Protein AF-A0A9W7A255-F1 (afdb_monomer)

Mean predicted aligned error: 13.32 Å

Sequence (357 aa):
SEEKFFLLVLKLQTFAALNISKMSSTYPISVLDYGAGNVLSLLNSLSLLGYTNVTTITTPAQVSSATCIIFPGVGSFGLAMENLSAMGVRDALVDHIKSDKPYFGICLGMQVLFEESDESPGVPGLGLIKGNVGKFQPVDGSSGDQYDVREKGSEGGEKGGVRNLGNPRDMAKKYYEEGADEIAFLNITSFRSQVIDDLPLVDLMKETSKHVFVPMTVGGGIRDFKDSSGKTWKGWQVADRYFRAGADKGGREERDICAVTVGRGVEILGAGEIMVNCIDCDGQCGGYDLDLMEAVCKEVNIPVIASSGAGREEHVSEVFEKTNVSAALAAGMFHRGEVEIGSVKRDMREKGLVTRL

Secondary structure (DSSP, 8-state):
--HHHHHHHHHHHHHHHS-GGG--TTS-EEEE--S-S-HHHHHHHHHHTT---EEEE-SHHHHHH-SSEEEEE-S-HHHHHHHHHHTT-HHHHHHHHHTT--EEEEEHHHHTTEEEETTSTT-----SEEEEEPPPPPP----------------------------HHHHHHHHHHTT-S-EEEE-----SS--GGG-HHHHHHHHHTTT--S-EEEES--S-EE-TTS-EE-HHHHHHHHHHHS---------S--HHHHHHHHHHTT-S-EEEE-TTTTTT-S---HHHHHHHHTT-SS-EEEES---SHHHHHHHHHHS--SEE---HHHHTTSS-HHHHHHHHHHTT-----

Structure (mmCIF, N/CA/C/O backbone):
data_AF-A0A9W7A255-F1
#
_entry.id   AF-A0A9W7A255-F1
#
loop_
_atom_site.group_PDB
_atom_site.id
_atom_site.type_symbol
_atom_site.label_atom_id
_atom_site.label_alt_id
_atom_site.label_comp_id
_atom_site.label_asym_id
_atom_site.label_entity_id
_atom_site.label_seq_id
_atom_site.pdbx_PDB_ins_code
_atom_site.Cartn_x
_atom_site.Cartn_y
_atom_site.Cartn_z
_atom_site.occupancy
_atom_site.B_iso_or_equiv
_atom_site.auth_seq_id
_atom_site.auth_comp_id
_atom_site.auth_asym_id
_atom_site.auth_atom_id
_atom_site.pdbx_PDB_model_num
ATOM 1 N N . SER A 1 1 ? -26.797 -17.469 0.563 1.00 55.53 1 SER A N 1
ATOM 2 C CA . SER A 1 1 ? -25.881 -16.936 -0.465 1.00 55.53 1 SER A CA 1
ATOM 3 C C . SER A 1 1 ? -26.588 -15.764 -1.124 1.00 55.53 1 SER A C 1
ATOM 5 O O . SER A 1 1 ? -27.808 -15.749 -1.110 1.00 55.53 1 SER A O 1
ATOM 7 N N . GLU A 1 2 ? -25.843 -14.743 -1.546 1.00 27.58 2 GLU A N 1
ATOM 8 C CA . GLU A 1 2 ? -26.309 -13.426 -2.043 1.00 27.58 2 GLU A CA 1
ATOM 9 C C . GLU A 1 2 ? -26.989 -12.477 -1.029 1.00 27.58 2 GLU A C 1
ATOM 11 O O . GLU A 1 2 ? -26.565 -11.329 -0.925 1.00 27.58 2 GLU A O 1
ATOM 16 N N . GLU A 1 3 ? -27.900 -12.924 -0.157 1.00 25.86 3 GLU A N 1
ATOM 17 C CA . GLU A 1 3 ? -28.564 -12.008 0.807 1.00 25.86 3 GLU A CA 1
ATOM 18 C C . GLU A 1 3 ? -27.646 -11.467 1.926 1.00 25.86 3 GLU A C 1
ATOM 20 O O . GLU A 1 3 ? -27.895 -10.406 2.495 1.00 25.86 3 GLU A O 1
ATOM 25 N N . LYS A 1 4 ? -26.541 -12.159 2.241 1.00 32.59 4 LYS A N 1
ATOM 26 C CA . LYS A 1 4 ? -25.608 -11.751 3.313 1.00 32.59 4 LYS A CA 1
ATOM 27 C C . LYS A 1 4 ? -24.598 -10.682 2.882 1.00 32.59 4 LYS A C 1
ATOM 29 O O . LYS A 1 4 ? -24.145 -9.920 3.730 1.00 32.59 4 LYS A O 1
ATOM 34 N N . PHE A 1 5 ? -24.291 -10.578 1.587 1.00 30.81 5 PHE A N 1
ATOM 35 C CA . PHE A 1 5 ? -23.456 -9.489 1.058 1.00 30.81 5 PHE A CA 1
ATOM 36 C C . PHE A 1 5 ? -24.248 -8.170 1.018 1.00 30.81 5 PHE A C 1
ATOM 38 O O . PHE A 1 5 ? -23.706 -7.093 1.259 1.00 30.81 5 PHE A O 1
ATOM 45 N N . PHE A 1 6 ? -25.571 -8.278 0.847 1.00 26.66 6 PHE A N 1
ATOM 46 C CA . PHE A 1 6 ? -26.503 -7.156 0.912 1.00 26.66 6 PHE A CA 1
ATOM 47 C C . PHE A 1 6 ? -26.554 -6.509 2.309 1.00 26.66 6 PHE A C 1
ATOM 49 O O . PHE A 1 6 ? -26.747 -5.301 2.412 1.00 26.66 6 PHE A O 1
ATOM 56 N N . LEU A 1 7 ? -26.291 -7.258 3.391 1.00 28.64 7 LEU A N 1
ATOM 57 C CA . LEU A 1 7 ? -26.303 -6.711 4.756 1.00 28.64 7 LEU A CA 1
ATOM 58 C C . LEU A 1 7 ? -25.083 -5.828 5.090 1.00 28.64 7 LEU A C 1
ATOM 60 O O . LEU A 1 7 ? -25.212 -4.882 5.868 1.00 28.64 7 LEU A O 1
ATOM 64 N N . LEU A 1 8 ? -23.919 -6.094 4.481 1.00 33.78 8 LEU A N 1
ATOM 65 C CA . LEU A 1 8 ? -22.709 -5.275 4.657 1.00 33.78 8 LEU A CA 1
ATOM 66 C C . LEU A 1 8 ? -22.836 -3.930 3.913 1.00 33.78 8 LEU A C 1
ATOM 68 O O . LEU A 1 8 ? -22.370 -2.900 4.395 1.00 33.78 8 LEU A O 1
ATOM 72 N N . VAL A 1 9 ? -23.570 -3.921 2.794 1.00 32.16 9 VAL A N 1
ATOM 73 C CA . VAL A 1 9 ? -23.950 -2.707 2.051 1.00 32.16 9 VAL A CA 1
ATOM 74 C C . VAL A 1 9 ? -25.168 -2.001 2.683 1.00 32.16 9 VAL A C 1
ATOM 76 O O . VAL A 1 9 ? -25.317 -0.787 2.563 1.00 32.16 9 VAL A O 1
ATOM 79 N N . LEU A 1 10 ? -26.014 -2.699 3.449 1.00 28.33 10 LEU A N 1
ATOM 80 C CA . LEU A 1 10 ? -27.180 -2.095 4.113 1.00 28.33 10 LEU A CA 1
ATOM 81 C C . LEU A 1 10 ? -26.851 -1.296 5.385 1.00 28.33 10 LEU A C 1
ATOM 83 O O . LEU A 1 10 ? -27.578 -0.355 5.686 1.00 28.33 10 LEU A O 1
ATOM 87 N N . LYS A 1 11 ? -25.738 -1.545 6.092 1.00 32.97 11 LYS A N 1
ATOM 88 C CA . LYS A 1 11 ? -25.259 -0.577 7.112 1.00 32.97 11 LYS A CA 1
ATOM 89 C C . LYS A 1 11 ? -24.548 0.637 6.504 1.00 32.97 11 LYS A C 1
ATOM 91 O O . LYS A 1 11 ? -24.502 1.696 7.128 1.00 32.97 11 LYS A O 1
ATOM 96 N N . LEU A 1 12 ? -24.110 0.535 5.248 1.00 36.09 12 LEU A N 1
ATOM 97 C CA . LEU A 1 12 ? -23.784 1.706 4.435 1.00 36.09 12 LEU A CA 1
ATOM 98 C C . LEU A 1 12 ? -25.040 2.492 4.029 1.00 36.09 12 LEU A C 1
ATOM 100 O O . LEU A 1 12 ? -24.915 3.681 3.770 1.00 36.09 12 LEU A O 1
ATOM 104 N N . GLN A 1 13 ? -26.252 1.915 4.055 1.00 30.25 13 GLN A N 1
ATOM 105 C CA . GLN A 1 13 ? -27.482 2.702 3.885 1.00 30.25 13 GLN A CA 1
ATOM 106 C C . GLN A 1 13 ? -27.817 3.564 5.105 1.00 30.25 13 GLN A C 1
ATOM 108 O O . GLN A 1 13 ? -28.390 4.631 4.922 1.00 30.25 13 GLN A O 1
ATOM 113 N N . THR A 1 14 ? -27.391 3.212 6.322 1.00 33.56 14 THR A N 1
ATOM 114 C CA . THR A 1 14 ? -27.430 4.156 7.456 1.00 33.56 14 THR A CA 1
ATOM 115 C C . THR A 1 14 ? -26.395 5.278 7.282 1.00 33.56 14 THR A C 1
ATOM 117 O O . THR A 1 14 ? -26.641 6.413 7.682 1.00 33.56 14 THR A O 1
ATOM 120 N N . PHE A 1 15 ? -25.287 5.002 6.584 1.00 37.75 15 PHE A N 1
ATOM 121 C CA . PHE A 1 15 ? -24.318 6.008 6.123 1.00 37.75 15 PHE A CA 1
ATOM 122 C C . PHE A 1 15 ? -24.784 6.814 4.896 1.00 37.75 15 PHE A C 1
ATOM 124 O O . PHE A 1 15 ? -24.354 7.946 4.727 1.00 37.75 15 PHE A O 1
ATOM 131 N N . ALA A 1 16 ? -25.683 6.277 4.069 1.00 34.47 16 ALA A N 1
ATOM 132 C CA . ALA A 1 16 ? -26.346 6.996 2.979 1.00 34.47 16 ALA A CA 1
ATOM 133 C C . ALA A 1 16 ? -27.579 7.781 3.472 1.00 34.47 16 ALA A C 1
ATOM 135 O O . ALA A 1 16 ? -27.975 8.771 2.860 1.00 34.47 16 ALA A O 1
ATOM 136 N N . ALA A 1 17 ? -28.172 7.365 4.597 1.00 34.81 17 ALA A N 1
ATOM 137 C CA . ALA A 1 17 ? -29.202 8.103 5.328 1.00 34.81 17 ALA A CA 1
ATOM 138 C C . ALA A 1 17 ? -28.606 9.236 6.181 1.00 34.81 17 ALA A C 1
ATOM 140 O O . ALA A 1 17 ? -29.268 10.252 6.416 1.00 34.81 17 ALA A O 1
ATOM 141 N N . LEU A 1 18 ? -27.333 9.123 6.576 1.00 41.97 18 LEU A N 1
ATOM 142 C CA . LEU A 1 18 ? -26.496 10.290 6.824 1.00 41.97 18 LEU A CA 1
ATOM 143 C C . LEU A 1 18 ? -26.350 11.005 5.480 1.00 41.97 18 LEU A C 1
ATOM 145 O O . LEU A 1 18 ? -25.577 10.600 4.623 1.00 41.97 18 LEU A O 1
ATOM 149 N N . ASN A 1 19 ? -27.127 12.068 5.265 1.00 39.16 19 ASN A N 1
ATOM 150 C CA . ASN A 1 19 ? -26.831 13.036 4.213 1.00 39.16 19 ASN A CA 1
ATOM 151 C C . ASN A 1 19 ? -25.348 13.426 4.370 1.00 39.16 19 ASN A C 1
ATOM 153 O O . ASN A 1 19 ? -25.023 14.239 5.233 1.00 39.16 19 ASN A O 1
ATOM 157 N N . ILE A 1 20 ? -24.448 12.852 3.569 1.00 45.06 20 ILE A N 1
ATOM 158 C CA . ILE A 1 20 ? -23.025 13.227 3.550 1.00 45.06 20 ILE A CA 1
ATOM 159 C C . ILE A 1 20 ? -22.910 14.719 3.182 1.00 45.06 20 ILE A C 1
ATOM 161 O O . ILE A 1 20 ? -22.051 15.430 3.688 1.00 45.06 20 ILE A O 1
ATOM 165 N N . SER A 1 21 ? -23.893 15.237 2.437 1.00 42.16 21 SER A N 1
ATOM 166 C CA . SER A 1 21 ? -24.134 16.663 2.175 1.00 42.16 21 SER A CA 1
ATOM 167 C C . SER A 1 21 ? -24.542 17.508 3.401 1.00 42.16 21 SER A C 1
ATOM 169 O O . SER A 1 21 ? -24.624 18.729 3.289 1.00 42.16 21 SER A O 1
ATOM 171 N N . LYS A 1 22 ? -24.820 16.895 4.563 1.00 42.53 22 LYS A N 1
ATOM 172 C CA . LYS A 1 22 ? -25.198 17.549 5.834 1.00 42.53 22 LYS A CA 1
ATOM 173 C C . LYS A 1 22 ? -24.240 17.268 6.996 1.00 42.53 22 LYS A C 1
ATOM 175 O O . LYS A 1 22 ? -24.448 17.840 8.068 1.00 42.53 22 LYS A O 1
ATOM 180 N N . MET A 1 23 ? -23.218 16.422 6.845 1.00 52.00 23 MET A N 1
ATOM 181 C CA . MET A 1 23 ? -22.187 16.331 7.882 1.00 52.00 23 MET A CA 1
ATOM 182 C C . MET A 1 23 ? -21.361 17.613 7.842 1.00 52.00 23 MET A C 1
ATOM 184 O O . MET A 1 23 ? -20.511 17.800 6.979 1.00 52.00 23 MET A O 1
ATOM 188 N N . SER A 1 24 ? -21.660 18.519 8.772 1.00 62.84 24 SER A N 1
ATOM 189 C CA . SER A 1 24 ? -20.846 19.707 9.015 1.00 62.84 24 SER A CA 1
ATOM 190 C C . SER A 1 24 ? -19.389 19.288 9.216 1.00 62.84 24 SER A C 1
ATOM 192 O O . SER A 1 24 ? -19.123 18.295 9.897 1.00 62.84 24 SER A O 1
ATOM 194 N N . SER A 1 25 ? -18.445 20.088 8.721 1.00 64.56 25 SER A N 1
ATOM 195 C CA . SER A 1 25 ? -17.007 19.977 9.019 1.00 64.56 25 SER A CA 1
ATOM 196 C C . SER A 1 25 ? -16.686 19.961 10.523 1.00 64.56 25 SER A C 1
ATOM 198 O O . SER A 1 25 ? -15.570 19.645 10.933 1.00 64.56 25 SER A O 1
ATOM 200 N N . THR A 1 26 ? -17.665 20.297 11.365 1.00 71.50 26 THR A N 1
ATOM 201 C CA . THR A 1 26 ? -17.592 20.276 12.828 1.00 71.50 26 THR A CA 1
ATOM 202 C C . THR A 1 26 ? -18.057 18.961 13.467 1.00 71.50 26 THR A C 1
ATOM 204 O O . THR A 1 26 ? -18.003 18.848 14.695 1.00 71.50 26 THR A O 1
ATOM 207 N N . TYR A 1 27 ? -18.564 17.994 12.690 1.00 81.44 27 TYR A N 1
ATOM 208 C CA . TYR A 1 27 ? -19.027 16.715 13.232 1.00 81.44 27 TYR A CA 1
ATOM 209 C C . TYR A 1 27 ? -17.852 15.985 13.908 1.00 81.44 27 TYR A C 1
ATOM 211 O O . TYR A 1 27 ? -16.816 15.821 13.261 1.00 81.44 27 TYR A O 1
ATOM 219 N N . PRO A 1 28 ? -17.970 15.560 15.183 1.00 89.00 28 PRO A N 1
ATOM 220 C CA . PRO A 1 28 ? -16.858 14.931 15.884 1.00 89.00 28 PRO A CA 1
ATOM 221 C C . PRO A 1 28 ? -16.526 13.563 15.281 1.00 89.00 28 PRO A C 1
ATOM 223 O O . PRO A 1 28 ? -17.375 12.666 15.241 1.00 89.00 28 PRO A O 1
ATOM 226 N N . ILE A 1 29 ? -15.281 13.407 14.834 1.00 91.25 29 ILE A N 1
ATOM 227 C CA . ILE A 1 29 ? -14.720 12.151 14.334 1.00 91.25 29 ILE A CA 1
ATOM 228 C C . ILE A 1 29 ? -13.586 11.733 15.264 1.00 91.25 29 ILE A C 1
ATOM 230 O O . ILE A 1 29 ? -12.692 12.520 15.579 1.00 91.25 29 ILE A O 1
ATOM 234 N N . SER A 1 30 ? -13.601 10.477 15.690 1.00 94.50 30 SER A N 1
ATOM 235 C CA . SER A 1 30 ? -12.537 9.901 16.499 1.00 94.50 30 SER A CA 1
ATOM 236 C C . SER A 1 30 ? -11.835 8.790 15.721 1.00 94.50 30 SER A C 1
ATOM 238 O O . SER A 1 30 ? -12.471 7.837 15.281 1.00 94.50 30 SER A O 1
ATOM 240 N N . VAL A 1 31 ? -10.526 8.910 15.517 1.00 92.75 31 VAL A N 1
ATOM 241 C CA . VAL A 1 31 ? -9.700 7.921 14.813 1.00 92.75 31 VAL A CA 1
ATOM 242 C C . VAL A 1 31 ? -8.999 7.040 15.839 1.00 92.75 31 VAL A C 1
ATOM 244 O O . VAL A 1 31 ? -8.325 7.549 16.733 1.00 92.75 31 VAL A O 1
ATOM 247 N N . LEU A 1 32 ? -9.157 5.722 15.735 1.00 92.00 32 LEU A N 1
ATOM 248 C CA . LEU A 1 32 ? -8.496 4.776 16.628 1.00 92.00 32 LEU A CA 1
ATOM 249 C C . LEU A 1 32 ? -7.025 4.597 16.245 1.00 92.00 32 LEU A C 1
ATOM 251 O O . LEU A 1 32 ? -6.724 4.073 15.176 1.00 92.00 32 LEU A O 1
ATOM 255 N N . ASP A 1 33 ? -6.122 4.984 17.145 1.00 90.56 33 ASP A N 1
ATOM 256 C CA . ASP A 1 33 ? -4.702 4.651 17.059 1.00 90.56 33 ASP A CA 1
ATOM 257 C C . ASP A 1 33 ? -4.428 3.480 18.002 1.00 90.56 33 ASP A C 1
ATOM 259 O O . ASP A 1 33 ? -4.216 3.649 19.203 1.00 90.56 33 ASP A O 1
ATOM 263 N N . TYR A 1 34 ? -4.481 2.272 17.443 1.00 84.19 34 TYR A N 1
ATOM 264 C CA . TYR A 1 34 ? -4.233 1.033 18.177 1.00 84.19 34 TYR A CA 1
ATOM 265 C C . TYR A 1 34 ? -2.742 0.663 18.229 1.00 84.19 34 TYR A C 1
ATOM 267 O O . TYR A 1 34 ? -2.381 -0.482 18.498 1.00 84.19 34 TYR A O 1
ATOM 275 N N . GLY A 1 35 ? -1.854 1.615 17.930 1.00 76.31 35 GLY A N 1
ATOM 276 C CA . GLY A 1 35 ? -0.416 1.390 17.922 1.00 76.31 35 GLY A CA 1
ATOM 277 C C . GLY A 1 35 ? 0.104 0.686 16.669 1.00 76.31 35 GLY A C 1
ATOM 278 O O . GLY A 1 35 ? 1.271 0.310 16.656 1.00 76.31 35 GLY A O 1
ATOM 279 N N . ALA A 1 36 ? -0.712 0.528 15.630 1.00 68.62 36 ALA A N 1
ATOM 280 C CA . ALA A 1 36 ? -0.308 0.162 14.273 1.00 68.62 36 ALA A CA 1
ATOM 281 C C . ALA A 1 36 ? -1.236 0.877 13.270 1.00 68.62 36 ALA A C 1
ATOM 283 O O . ALA A 1 36 ? -2.227 1.484 13.673 1.00 68.62 36 ALA A O 1
ATOM 284 N N . GLY A 1 37 ? -0.918 0.854 11.973 1.00 62.72 37 GLY A N 1
ATOM 285 C CA . GLY A 1 37 ? -1.714 1.565 10.962 1.00 62.72 37 GLY A CA 1
ATOM 286 C C . GLY A 1 37 ? -1.095 2.867 10.464 1.00 62.72 37 GLY A C 1
ATOM 287 O O . GLY A 1 37 ? -0.391 3.574 11.183 1.00 62.72 37 GLY A O 1
ATOM 288 N N . ASN A 1 38 ? -1.426 3.222 9.222 1.00 70.19 38 ASN A N 1
ATOM 289 C CA . ASN A 1 38 ? -1.131 4.533 8.644 1.00 70.19 38 ASN A CA 1
ATOM 290 C C . ASN A 1 38 ? -2.186 5.566 9.096 1.00 70.19 38 ASN A C 1
ATOM 292 O O . ASN A 1 38 ? -2.984 6.077 8.308 1.00 70.19 38 ASN A O 1
ATOM 296 N N . VAL A 1 39 ? -2.220 5.838 10.405 1.00 81.81 39 VAL A N 1
ATOM 297 C CA . VAL A 1 39 ? -3.161 6.786 11.029 1.00 81.81 39 VAL A CA 1
ATOM 298 C C . VAL A 1 39 ? -2.941 8.205 10.496 1.00 81.81 39 VAL A C 1
ATOM 300 O O . VAL A 1 39 ? -3.899 8.948 10.292 1.00 81.81 39 VAL A O 1
ATOM 303 N N . LEU A 1 40 ? -1.688 8.575 10.212 1.00 80.19 40 LEU A N 1
ATOM 304 C CA . LEU A 1 40 ? -1.328 9.916 9.753 1.00 80.19 40 LEU A CA 1
ATOM 305 C C . LEU A 1 40 ? -1.978 10.273 8.411 1.00 80.19 40 LEU A C 1
ATOM 307 O O . LEU A 1 40 ? -2.556 11.350 8.288 1.00 80.19 40 LEU A O 1
ATOM 311 N N . SER A 1 41 ? -1.947 9.367 7.430 1.00 74.25 41 SER A N 1
ATOM 312 C CA . SER A 1 41 ? -2.558 9.636 6.118 1.00 74.25 41 SER A CA 1
ATOM 313 C C . SER A 1 41 ? -4.076 9.789 6.221 1.00 74.25 41 SER A C 1
ATOM 315 O O . SER A 1 41 ? -4.665 10.639 5.550 1.00 74.25 41 SER A O 1
ATOM 317 N N . LEU A 1 42 ? -4.719 9.032 7.117 1.00 79.50 42 LEU A N 1
ATOM 318 C CA . LEU A 1 42 ? -6.145 9.188 7.402 1.00 79.50 42 LEU A CA 1
ATOM 319 C C . LEU A 1 42 ? -6.447 10.550 8.048 1.00 79.50 42 LEU A C 1
ATOM 321 O O . LEU A 1 42 ? -7.371 11.237 7.614 1.00 79.50 42 LEU A O 1
ATOM 325 N N . LEU A 1 43 ? -5.660 10.971 9.043 1.00 85.62 43 LEU A N 1
ATOM 326 C CA . LEU A 1 43 ? -5.816 12.284 9.679 1.00 85.62 43 LEU A CA 1
ATOM 327 C C . LEU A 1 43 ? -5.627 13.431 8.673 1.00 85.62 43 LEU A C 1
ATOM 329 O O . LEU A 1 43 ? -6.430 14.365 8.654 1.00 85.62 43 LEU A O 1
ATOM 333 N N . ASN A 1 44 ? -4.625 13.335 7.796 1.00 80.38 44 ASN A N 1
ATOM 334 C CA . ASN A 1 44 ? -4.394 14.316 6.733 1.00 80.38 44 ASN A CA 1
ATOM 335 C C . ASN A 1 44 ? -5.567 14.367 5.745 1.00 80.38 44 ASN A C 1
ATOM 337 O O . ASN A 1 44 ? -6.007 15.454 5.375 1.00 80.38 44 ASN A O 1
ATOM 341 N N . SER A 1 45 ? -6.115 13.207 5.369 1.00 79.31 45 SER A N 1
ATOM 342 C CA . SER A 1 45 ? -7.278 13.118 4.476 1.00 79.31 45 SER A CA 1
ATOM 343 C C . SER A 1 45 ? -8.506 13.801 5.085 1.00 79.31 45 SER A C 1
ATOM 345 O O . SER A 1 45 ? -9.176 14.587 4.419 1.00 79.31 45 SER A O 1
ATOM 347 N N . LEU A 1 46 ? -8.779 13.566 6.374 1.00 84.25 46 LEU A N 1
ATOM 348 C CA . LEU A 1 46 ? -9.877 14.225 7.091 1.00 84.25 46 LEU A CA 1
ATOM 349 C C . LEU A 1 46 ? -9.672 15.743 7.181 1.00 84.25 46 LEU A C 1
ATOM 351 O O . LEU A 1 46 ? -10.619 16.504 6.978 1.00 84.25 46 LEU A O 1
ATOM 355 N N . SER A 1 47 ? -8.439 16.187 7.433 1.00 83.44 47 SER A N 1
ATOM 356 C CA . SER A 1 47 ? -8.102 17.611 7.455 1.00 83.44 47 SER A CA 1
ATOM 357 C C . SER A 1 47 ? -8.299 18.267 6.085 1.00 83.44 47 SER A C 1
ATOM 359 O O . SER A 1 47 ? -8.858 19.362 6.021 1.00 83.44 47 SER A O 1
ATOM 361 N N . LEU A 1 48 ? -7.911 17.596 4.994 1.00 78.50 48 LEU A N 1
ATOM 362 C CA . LEU A 1 48 ? -8.095 18.091 3.626 1.00 78.50 48 LEU A CA 1
ATOM 363 C C . LEU A 1 48 ? -9.577 18.200 3.241 1.00 78.50 48 LEU A C 1
ATOM 365 O O . LEU A 1 48 ? -9.973 19.153 2.574 1.00 78.50 48 LEU A O 1
ATOM 369 N N . LEU A 1 49 ? -10.407 17.268 3.713 1.00 80.31 49 LEU A N 1
ATOM 370 C CA . LEU A 1 49 ? -11.868 17.323 3.577 1.00 80.31 49 LEU A CA 1
ATOM 371 C C . LEU A 1 49 ? -12.516 18.422 4.445 1.00 80.31 49 LEU A C 1
ATOM 373 O O . LEU A 1 49 ? -13.730 18.616 4.395 1.00 80.31 49 LEU A O 1
ATOM 377 N N . GLY A 1 50 ? -11.721 19.155 5.230 1.00 81.88 50 GLY A N 1
ATOM 378 C CA . GLY A 1 50 ? -12.158 20.291 6.033 1.00 81.88 50 GLY A CA 1
ATOM 379 C C . GLY A 1 50 ? -12.685 19.925 7.418 1.00 81.88 50 GLY A C 1
ATOM 380 O O . GLY A 1 50 ? -13.203 20.810 8.097 1.00 81.88 50 GLY A O 1
ATOM 381 N N . TYR A 1 51 ? -12.564 18.671 7.871 1.00 84.62 51 TYR A N 1
ATOM 382 C CA . TYR A 1 51 ? -12.979 18.292 9.223 1.00 84.62 51 TYR A CA 1
ATOM 383 C C . TYR A 1 51 ? -12.060 18.929 10.269 1.00 84.62 51 TYR A C 1
ATOM 385 O O . TYR A 1 51 ? -10.845 18.743 10.248 1.00 84.62 51 TYR A O 1
ATOM 393 N N . THR A 1 52 ? -12.648 19.670 11.209 1.00 85.25 52 THR A N 1
ATOM 394 C CA . THR A 1 52 ? -11.906 20.397 12.257 1.00 85.25 52 THR A CA 1
ATOM 395 C C . THR A 1 52 ? -12.010 19.750 13.635 1.00 85.25 52 THR A C 1
ATOM 397 O O . THR A 1 52 ? -11.200 20.038 14.510 1.00 85.25 52 THR A O 1
ATOM 400 N N . ASN A 1 53 ? -12.978 18.851 13.832 1.00 89.38 53 ASN A N 1
ATOM 401 C CA . ASN A 1 53 ? -13.224 18.167 15.100 1.00 89.38 53 ASN A CA 1
ATOM 402 C C . ASN A 1 53 ? -12.792 16.695 15.025 1.00 89.38 53 ASN A C 1
ATOM 404 O O . ASN A 1 53 ? -13.612 15.783 15.137 1.00 89.38 53 ASN A O 1
ATOM 408 N N . VAL A 1 54 ? -11.500 16.476 14.766 1.00 91.19 54 VAL A N 1
ATOM 409 C CA . VAL A 1 54 ? -10.897 15.139 14.681 1.00 91.19 54 VAL A CA 1
ATOM 410 C C . VAL A 1 54 ? -10.052 14.882 15.925 1.00 91.19 54 VAL A C 1
ATOM 412 O O . VAL A 1 54 ? -9.196 15.688 16.283 1.00 91.19 54 VAL A O 1
ATOM 415 N N . THR A 1 55 ? -10.289 13.753 16.587 1.00 93.62 55 THR A N 1
ATOM 416 C CA . THR A 1 55 ? -9.565 13.331 17.796 1.00 93.62 55 THR A CA 1
ATOM 417 C C . THR A 1 55 ? -8.975 11.941 17.616 1.00 93.62 55 THR A C 1
ATOM 419 O O . THR A 1 55 ? -9.515 11.135 16.865 1.00 93.62 55 THR A O 1
ATOM 422 N N . THR A 1 56 ? -7.887 11.637 18.322 1.00 93.56 56 THR A N 1
ATOM 423 C CA . THR A 1 56 ? -7.295 10.292 18.327 1.00 93.56 56 THR A CA 1
ATOM 424 C C . THR A 1 56 ? -7.695 9.547 19.596 1.00 93.56 56 THR A C 1
ATOM 426 O O . THR A 1 56 ? -7.577 10.083 20.700 1.00 93.56 56 THR A O 1
ATOM 429 N N . ILE A 1 57 ? -8.156 8.308 19.444 1.00 93.25 57 ILE A N 1
ATOM 430 C CA . ILE A 1 57 ? -8.450 7.399 20.550 1.00 93.25 57 ILE A CA 1
ATOM 431 C C . ILE A 1 57 ? -7.198 6.585 20.847 1.00 93.25 57 ILE A C 1
ATOM 433 O O . ILE A 1 57 ? -6.720 5.849 19.987 1.00 93.25 57 ILE A O 1
ATOM 437 N N . THR A 1 58 ? -6.734 6.668 22.089 1.00 89.56 58 THR A N 1
ATOM 438 C CA . THR A 1 58 ? -5.661 5.829 22.641 1.00 89.56 58 THR A CA 1
ATOM 439 C C . THR A 1 58 ? -6.074 5.147 23.947 1.00 89.56 58 THR A C 1
ATOM 441 O O . THR A 1 58 ? -5.319 4.349 24.496 1.00 89.56 58 THR A O 1
ATOM 444 N N . THR A 1 59 ? -7.277 5.440 24.458 1.00 91.12 59 THR A N 1
ATOM 445 C CA . THR A 1 59 ? -7.776 4.940 25.746 1.00 91.12 59 THR A CA 1
ATOM 446 C C . THR A 1 59 ? -9.246 4.505 25.676 1.00 91.12 59 THR A C 1
ATOM 448 O O . THR A 1 59 ? -10.007 5.033 24.859 1.00 91.12 59 THR A O 1
ATOM 451 N N . PRO A 1 60 ? -9.705 3.609 26.572 1.00 91.00 60 PRO A N 1
ATOM 452 C CA . PRO A 1 60 ? -11.098 3.144 26.588 1.00 91.00 60 PRO A CA 1
ATOM 453 C C . PRO A 1 60 ? -12.114 4.261 26.848 1.00 91.00 60 PRO A C 1
ATOM 455 O O . PRO A 1 60 ? -13.183 4.284 26.246 1.00 91.00 60 PRO A O 1
ATOM 458 N N . ALA A 1 61 ? -11.771 5.239 27.693 1.00 92.38 61 ALA A N 1
ATOM 459 C CA . ALA A 1 61 ? -12.659 6.360 28.006 1.00 92.38 61 ALA A CA 1
ATOM 460 C C . ALA A 1 61 ? -12.992 7.215 26.769 1.00 92.38 61 ALA A C 1
ATOM 462 O O . ALA A 1 61 ? -14.105 7.728 26.651 1.00 92.38 61 ALA A O 1
ATOM 463 N N . GLN A 1 62 ? -12.041 7.346 25.838 1.00 94.56 62 GLN A N 1
ATOM 464 C CA . GLN A 1 62 ? -12.241 8.061 24.576 1.00 94.56 62 GLN A CA 1
ATOM 465 C C . GLN A 1 62 ? -13.120 7.276 23.596 1.00 94.56 62 GLN A C 1
ATOM 467 O O . GLN A 1 62 ? -13.852 7.888 22.827 1.00 94.56 62 GLN A O 1
ATOM 472 N N . VAL A 1 63 ? -13.098 5.938 23.642 1.00 92.88 63 VAL A N 1
ATOM 473 C CA . VAL A 1 63 ? -14.038 5.107 22.871 1.00 92.88 63 VAL A CA 1
ATOM 474 C C . VAL A 1 63 ? -15.464 5.357 23.351 1.00 92.88 63 VAL A C 1
ATOM 476 O O . VAL A 1 63 ? -16.349 5.644 22.550 1.00 92.88 63 VAL A O 1
ATOM 479 N N . SER A 1 64 ? -15.689 5.320 24.666 1.00 92.12 64 SER A N 1
ATOM 480 C CA . SER A 1 64 ? -17.029 5.489 25.237 1.00 92.12 64 SER A CA 1
ATOM 481 C C . SER A 1 64 ? -17.640 6.863 24.938 1.00 92.12 64 SER A C 1
ATOM 483 O O . SER A 1 64 ? -18.853 6.970 24.721 1.00 92.12 64 SER A O 1
ATOM 485 N N . SER A 1 65 ? -16.816 7.915 24.909 1.00 92.19 65 SER A N 1
ATOM 486 C CA . SER A 1 65 ? -17.254 9.284 24.614 1.00 92.19 65 SER A CA 1
ATOM 487 C C . SER A 1 65 ? -17.357 9.595 23.119 1.00 92.19 65 SER A C 1
ATOM 489 O O . SER A 1 65 ? -18.019 10.569 22.757 1.00 92.19 65 SER A O 1
ATOM 491 N N . ALA A 1 66 ? -16.771 8.769 22.248 1.00 92.50 66 ALA A N 1
ATOM 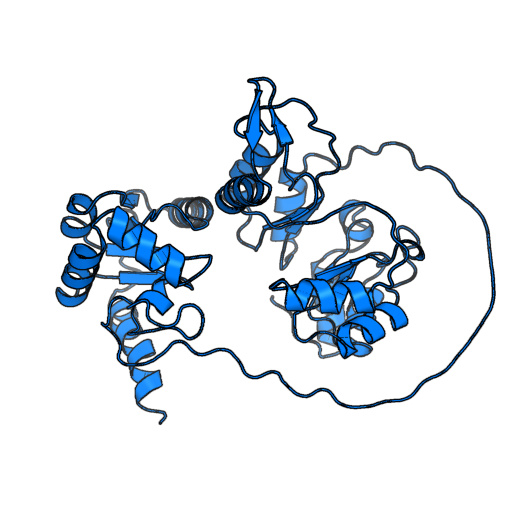492 C CA . ALA A 1 66 ? -16.826 8.981 20.811 1.00 92.50 66 ALA A CA 1
ATOM 493 C C . ALA A 1 66 ? -18.268 8.917 20.286 1.00 92.50 66 ALA A C 1
ATOM 495 O O . ALA A 1 66 ? -19.090 8.083 20.687 1.00 92.50 66 ALA A O 1
ATOM 496 N N . THR A 1 67 ? -18.569 9.814 19.349 1.00 90.25 67 THR A N 1
ATOM 497 C CA . THR A 1 67 ? -19.829 9.836 18.590 1.00 90.25 67 THR A CA 1
ATOM 498 C C . THR A 1 67 ? -19.692 9.130 17.248 1.00 90.25 67 THR A C 1
ATOM 500 O O . THR A 1 67 ? -20.679 8.641 16.716 1.00 90.25 67 THR A O 1
ATOM 503 N N . CYS A 1 68 ? -18.480 9.061 16.699 1.00 91.19 68 CYS A N 1
ATOM 504 C CA . CYS A 1 68 ? -18.145 8.329 15.486 1.00 91.19 68 CYS A CA 1
ATOM 505 C C . CYS A 1 68 ? -16.709 7.832 15.589 1.00 91.19 68 CYS A C 1
ATOM 507 O O . CYS A 1 68 ? -15.820 8.613 15.929 1.00 91.19 68 CYS A O 1
ATOM 509 N N . ILE A 1 69 ? -16.487 6.558 15.272 1.00 93.00 69 ILE A N 1
ATOM 510 C CA . ILE A 1 69 ? -15.159 5.947 15.293 1.00 93.00 69 ILE A CA 1
ATOM 511 C C . ILE A 1 69 ? -14.758 5.543 13.880 1.00 93.00 69 ILE A C 1
ATOM 513 O O . ILE A 1 69 ? -15.500 4.834 13.204 1.00 93.00 69 ILE A O 1
ATOM 517 N N . ILE A 1 70 ? -13.565 5.951 13.457 1.00 90.56 70 ILE A N 1
ATOM 518 C CA . ILE A 1 70 ? -12.876 5.363 12.310 1.00 90.56 70 ILE A CA 1
ATOM 519 C C . ILE A 1 70 ? -11.764 4.470 12.849 1.00 90.56 70 ILE A C 1
ATOM 521 O O . ILE A 1 70 ? -10.911 4.927 13.609 1.00 90.56 70 ILE A O 1
ATOM 525 N N . PHE A 1 71 ? -11.769 3.202 12.453 1.00 88.38 71 PHE A N 1
ATOM 526 C CA . PHE A 1 71 ? -10.722 2.243 12.776 1.00 88.38 71 PHE A CA 1
ATOM 527 C C . PHE A 1 71 ? -9.885 1.991 11.510 1.00 88.38 71 PHE A C 1
ATOM 529 O O . PHE A 1 71 ? -10.253 1.137 10.699 1.00 88.38 71 PHE A O 1
ATOM 536 N N . PRO A 1 72 ? -8.744 2.687 11.334 1.00 77.81 72 PRO A N 1
ATOM 537 C CA . PRO A 1 72 ? -7.745 2.315 10.339 1.00 77.81 72 PRO A CA 1
ATOM 538 C C . PRO A 1 72 ? -6.986 1.070 10.794 1.00 77.81 72 PRO A C 1
ATOM 540 O O . PRO A 1 72 ? -6.502 1.044 11.919 1.00 77.81 72 PRO A O 1
ATOM 543 N N . GLY A 1 73 ? -6.845 0.053 9.948 1.00 66.19 73 GLY A N 1
ATOM 544 C CA . GLY A 1 73 ? -6.088 -1.137 10.324 1.00 66.19 73 GLY A CA 1
ATOM 545 C C . GLY A 1 73 ? -5.164 -1.642 9.217 1.00 66.19 73 GLY A C 1
ATOM 546 O O . GLY A 1 73 ? -5.607 -1.838 8.088 1.00 66.19 73 GLY A O 1
ATOM 547 N N . VAL A 1 74 ? -3.892 -1.869 9.562 1.00 64.94 74 VAL A N 1
ATOM 548 C CA . VAL A 1 74 ? -2.877 -2.543 8.727 1.00 64.94 74 VAL A CA 1
ATOM 549 C C . VAL A 1 74 ? -2.118 -3.579 9.567 1.00 64.94 74 VAL A C 1
ATOM 551 O O . VAL A 1 74 ? -2.077 -3.479 10.795 1.00 64.94 74 VAL A O 1
ATOM 554 N N . GLY A 1 75 ? -1.473 -4.545 8.922 1.00 68.12 75 GLY A N 1
ATOM 555 C CA . GLY A 1 75 ? -0.770 -5.629 9.614 1.00 68.12 75 GLY A CA 1
ATOM 556 C C . GLY A 1 75 ? -1.683 -6.818 9.905 1.00 68.12 75 GLY A C 1
ATOM 557 O O . GLY A 1 75 ? -2.700 -6.982 9.237 1.00 68.12 75 GLY A O 1
ATOM 558 N N . SER A 1 76 ? -1.305 -7.649 10.878 1.00 77.25 76 SER A N 1
ATOM 559 C CA . SER A 1 76 ? -1.968 -8.932 11.117 1.00 77.25 76 SER A CA 1
ATOM 560 C C . SER A 1 76 ? -3.121 -8.859 12.115 1.00 77.25 76 SER A C 1
ATOM 562 O O . SER A 1 76 ? -3.091 -8.102 13.093 1.00 77.25 76 SER A O 1
ATOM 564 N N . PHE A 1 77 ? -4.122 -9.714 11.899 1.00 77.31 77 PHE A N 1
ATOM 565 C CA . PHE A 1 77 ? -5.298 -9.865 12.754 1.00 77.31 77 PHE A CA 1
ATOM 566 C C . PHE A 1 77 ? -4.937 -10.113 14.216 1.00 77.31 77 PHE A C 1
ATOM 568 O O . PHE A 1 77 ? -5.421 -9.401 15.098 1.00 77.31 77 PHE A O 1
ATOM 575 N N . GLY A 1 78 ? -4.054 -11.079 14.482 1.00 81.50 78 GLY A N 1
ATOM 576 C CA . GLY A 1 78 ? -3.640 -11.429 15.836 1.00 81.50 78 GLY A CA 1
ATOM 577 C C . GLY A 1 78 ? -3.030 -10.248 16.587 1.00 81.50 78 GLY A C 1
ATOM 578 O O . GLY A 1 78 ? -3.488 -9.912 17.678 1.00 81.50 78 GLY A O 1
ATOM 579 N N . LEU A 1 79 ? -2.072 -9.555 15.964 1.00 81.69 79 LEU A N 1
ATOM 580 C CA . LEU A 1 79 ? -1.395 -8.413 16.579 1.00 81.69 79 LEU A CA 1
ATOM 581 C C . LEU A 1 79 ? -2.359 -7.249 16.840 1.00 81.69 79 LEU A C 1
ATOM 583 O O . LEU A 1 79 ? -2.279 -6.597 17.880 1.00 81.69 79 LEU A O 1
ATOM 587 N N . ALA A 1 80 ? -3.301 -6.992 15.928 1.00 83.44 80 ALA A N 1
ATOM 588 C CA . ALA A 1 80 ? -4.325 -5.982 16.164 1.00 83.44 80 ALA A CA 1
ATOM 589 C C . ALA A 1 80 ? -5.205 -6.339 17.366 1.00 83.44 80 ALA A C 1
ATOM 591 O O . ALA A 1 80 ? -5.414 -5.491 18.233 1.00 83.44 80 ALA A O 1
ATOM 592 N N . MET A 1 81 ? -5.673 -7.585 17.472 1.00 91.50 81 MET A N 1
ATOM 593 C CA . MET A 1 81 ? -6.486 -8.017 18.613 1.00 91.50 81 MET A CA 1
ATOM 594 C C . MET A 1 81 ? -5.711 -7.990 19.936 1.00 91.50 81 MET A C 1
ATOM 596 O O . MET A 1 81 ? -6.282 -7.611 20.965 1.00 91.50 81 MET A O 1
ATOM 600 N N . GLU A 1 82 ? -4.421 -8.329 19.921 1.00 89.94 82 GLU A N 1
ATOM 601 C CA . GLU A 1 82 ? -3.523 -8.188 21.072 1.00 89.94 82 GLU A CA 1
ATOM 602 C C . GLU A 1 82 ? -3.395 -6.725 21.503 1.00 89.94 82 GLU A C 1
ATOM 604 O O . GLU A 1 82 ? -3.611 -6.415 22.674 1.00 89.94 82 GLU A O 1
ATOM 609 N N . ASN A 1 83 ? -3.142 -5.810 20.564 1.00 89.44 83 ASN A N 1
ATOM 610 C CA . ASN A 1 83 ? -3.023 -4.381 20.852 1.00 89.44 83 ASN A CA 1
ATOM 611 C C . ASN A 1 83 ? -4.325 -3.791 21.412 1.00 89.44 83 ASN A C 1
ATOM 613 O O . ASN A 1 83 ? -4.300 -3.093 22.426 1.00 89.44 83 ASN A O 1
ATOM 617 N N . LEU A 1 84 ? -5.477 -4.110 20.810 1.00 92.19 84 LEU A N 1
ATOM 618 C CA . LEU A 1 84 ? -6.784 -3.663 21.311 1.00 92.19 84 LEU A CA 1
ATOM 619 C C . LEU A 1 84 ? -7.050 -4.160 22.737 1.00 92.19 84 LEU A C 1
ATOM 621 O O . LEU A 1 84 ? -7.632 -3.438 23.553 1.00 92.19 84 LEU A O 1
ATOM 625 N N . SER A 1 85 ? -6.627 -5.391 23.034 1.00 91.31 85 SER A N 1
ATOM 626 C CA . SER A 1 85 ? -6.762 -5.993 24.361 1.00 91.31 85 SER A CA 1
ATOM 627 C C . SER A 1 85 ? -5.806 -5.343 25.363 1.00 91.31 85 SER A C 1
ATOM 629 O O . SER A 1 85 ? -6.231 -4.977 26.455 1.00 91.31 85 SER A O 1
ATOM 631 N N . ALA A 1 86 ? -4.548 -5.111 24.978 1.00 91.12 86 ALA A N 1
ATOM 632 C CA . ALA A 1 86 ? -3.543 -4.443 25.804 1.00 91.12 86 ALA A CA 1
ATOM 633 C C . ALA A 1 86 ? -3.931 -2.995 26.148 1.00 91.12 86 ALA A C 1
ATOM 635 O O . ALA A 1 86 ? -3.684 -2.530 27.258 1.00 91.12 86 ALA A O 1
ATOM 636 N N . MET A 1 87 ? -4.589 -2.295 25.222 1.00 92.38 87 MET A N 1
ATOM 637 C CA . MET A 1 87 ? -5.143 -0.957 25.453 1.00 92.38 87 MET A CA 1
ATOM 638 C C . MET A 1 87 ? -6.444 -0.965 26.269 1.00 92.38 87 MET A C 1
ATOM 640 O O . MET A 1 87 ? -6.907 0.093 26.694 1.00 92.38 87 MET A O 1
ATOM 644 N N . GLY A 1 88 ? -7.076 -2.129 26.447 1.00 93.44 88 GLY A N 1
ATOM 645 C CA . GLY A 1 88 ? -8.377 -2.264 27.104 1.00 93.44 88 GLY A CA 1
ATOM 646 C C . GLY A 1 88 ? -9.547 -1.658 26.319 1.00 93.44 88 GLY A C 1
ATOM 647 O O . GLY A 1 88 ? -10.607 -1.419 26.891 1.00 93.44 88 GLY A O 1
ATOM 648 N N . VAL A 1 89 ? -9.373 -1.362 25.025 1.00 93.50 89 VAL A N 1
ATOM 649 C CA . VAL A 1 89 ? -10.400 -0.695 24.195 1.00 93.50 89 VAL A CA 1
ATOM 650 C C . VAL A 1 89 ? -11.387 -1.675 23.562 1.00 93.50 89 VAL A C 1
ATOM 652 O O . VAL A 1 89 ? -12.421 -1.249 23.053 1.00 93.50 89 VAL A O 1
ATOM 655 N N . ARG A 1 90 ? -11.084 -2.979 23.594 1.00 93.81 90 ARG A N 1
ATOM 656 C CA . ARG A 1 90 ? -11.874 -4.049 22.966 1.00 93.81 90 ARG A CA 1
ATOM 657 C C . ARG A 1 90 ? -13.356 -3.998 23.349 1.00 93.81 90 ARG A C 1
ATOM 659 O O . ARG A 1 90 ? -14.203 -3.875 22.468 1.00 93.81 90 ARG A O 1
ATOM 666 N N . ASP A 1 91 ? -13.664 -4.062 24.642 1.00 93.94 91 ASP A N 1
ATOM 667 C CA . ASP A 1 91 ? -15.054 -4.119 25.113 1.00 93.94 91 ASP A CA 1
ATOM 668 C C . ASP A 1 91 ? -15.784 -2.797 24.854 1.00 93.94 91 ASP A C 1
ATOM 670 O O . ASP A 1 91 ? -16.917 -2.792 24.377 1.00 93.94 91 ASP A O 1
ATOM 674 N N . ALA A 1 92 ? -15.095 -1.667 25.037 1.00 94.81 92 ALA A N 1
ATOM 675 C CA . ALA A 1 92 ? -15.650 -0.350 24.741 1.00 94.81 92 ALA A CA 1
ATOM 676 C C . ALA A 1 92 ? -16.009 -0.190 23.250 1.00 94.81 92 ALA A C 1
ATOM 678 O O . ALA A 1 92 ? -17.015 0.438 22.922 1.00 94.81 92 ALA A O 1
ATOM 679 N N . LEU A 1 93 ? -15.219 -0.771 22.336 1.00 93.88 93 LEU A N 1
ATOM 680 C CA . LEU A 1 93 ? -15.519 -0.768 20.899 1.00 93.88 93 LEU A CA 1
ATOM 681 C C . LEU A 1 93 ? -16.755 -1.612 20.586 1.00 93.88 93 LEU A C 1
ATOM 683 O O . LEU A 1 93 ? -17.610 -1.185 19.809 1.00 93.88 93 LEU A O 1
ATOM 687 N N . VAL A 1 94 ? -16.872 -2.787 21.211 1.00 94.44 94 VAL A N 1
ATOM 688 C CA . VAL A 1 94 ? -18.059 -3.643 21.091 1.00 94.44 94 VAL A CA 1
ATOM 689 C C . VAL A 1 94 ? -19.304 -2.899 21.571 1.00 94.44 94 VAL A C 1
ATOM 691 O O . VAL A 1 94 ? -20.314 -2.891 20.865 1.00 94.44 94 VAL A O 1
ATOM 694 N N . ASP A 1 95 ? -19.228 -2.232 22.722 1.00 94.44 95 ASP A N 1
ATOM 695 C CA . ASP A 1 95 ? -20.335 -1.460 23.288 1.00 94.44 95 ASP A CA 1
ATOM 696 C C . ASP A 1 95 ? -20.712 -0.261 22.412 1.00 94.44 95 ASP A C 1
ATOM 698 O O . ASP A 1 95 ? -21.899 -0.014 22.181 1.00 94.44 95 ASP A O 1
ATOM 702 N N . HIS A 1 96 ? -19.724 0.454 21.863 1.00 93.06 96 HIS A N 1
ATOM 703 C CA . HIS A 1 96 ? -19.946 1.554 20.919 1.00 93.06 96 HIS A CA 1
ATOM 704 C C . HIS A 1 96 ? -20.740 1.088 19.695 1.00 93.06 96 HIS A C 1
ATOM 706 O O . HIS A 1 96 ? -21.754 1.697 19.350 1.00 93.06 96 HIS A O 1
ATOM 712 N N . ILE A 1 97 ? -20.325 -0.022 19.076 1.00 91.94 97 ILE A N 1
ATOM 713 C CA . ILE A 1 97 ? -20.970 -0.562 17.871 1.00 91.94 97 ILE A CA 1
ATOM 714 C C . ILE A 1 97 ? -22.363 -1.127 18.187 1.00 91.94 97 ILE A C 1
ATOM 716 O O . ILE A 1 97 ? -23.300 -0.931 17.412 1.00 91.94 97 ILE A O 1
ATOM 720 N N . LYS A 1 98 ? -22.531 -1.806 19.330 1.00 91.38 98 LYS A N 1
ATOM 721 C CA . LYS A 1 98 ? -23.840 -2.314 19.783 1.00 91.38 98 LYS A CA 1
ATOM 722 C C . LYS A 1 98 ? -24.818 -1.201 20.148 1.00 91.38 98 LYS A C 1
ATOM 724 O O . LYS A 1 98 ? -26.022 -1.405 20.033 1.00 91.38 98 LYS A O 1
ATOM 729 N N . SER A 1 99 ? -24.312 -0.033 20.538 1.00 90.19 99 SER A N 1
ATOM 730 C CA . SER A 1 99 ? -25.111 1.169 20.804 1.00 90.19 99 SER A CA 1
ATOM 731 C C . SER A 1 99 ? -25.527 1.916 19.529 1.00 90.19 99 SER A C 1
ATOM 733 O O . SER A 1 99 ? -26.009 3.042 19.620 1.00 90.19 99 SER A O 1
ATOM 735 N N . ASP A 1 100 ? -25.314 1.318 18.351 1.00 86.12 100 ASP A N 1
ATOM 736 C CA . ASP A 1 100 ? -25.645 1.868 17.030 1.00 86.12 100 ASP A CA 1
ATOM 737 C C . ASP A 1 100 ? -24.970 3.218 16.726 1.00 86.12 100 ASP A C 1
ATOM 739 O O . ASP A 1 100 ? -25.419 4.002 15.889 1.00 86.12 100 ASP A O 1
ATOM 743 N N . LYS A 1 101 ? -23.848 3.500 17.400 1.00 86.88 101 LYS A N 1
ATOM 744 C CA . LYS A 1 101 ? -23.024 4.662 17.082 1.00 86.88 101 LYS A CA 1
ATOM 745 C C . LYS A 1 101 ? -22.204 4.389 15.812 1.00 86.88 101 LYS A C 1
ATOM 747 O O . LYS A 1 101 ? -21.700 3.276 15.639 1.00 86.88 101 LYS A O 1
ATOM 752 N N . PRO A 1 102 ? -21.999 5.400 14.945 1.00 87.44 102 PRO A N 1
ATOM 753 C CA . PRO A 1 102 ? -21.200 5.263 13.734 1.00 87.44 102 PRO A CA 1
ATOM 754 C C . PRO A 1 102 ? -19.815 4.652 13.974 1.00 87.44 102 PRO A C 1
ATOM 756 O O . PRO A 1 102 ? -19.045 5.102 14.830 1.00 87.44 102 PRO A O 1
ATOM 759 N N . TYR A 1 103 ? -19.508 3.636 13.173 1.00 90.75 103 TYR A N 1
ATOM 760 C CA . TYR A 1 103 ? -18.227 2.948 13.126 1.00 90.75 103 TYR A CA 1
ATOM 761 C C . TYR A 1 103 ? -17.846 2.704 11.666 1.00 90.75 103 TYR A C 1
ATOM 763 O O . TYR A 1 103 ? -18.660 2.198 10.892 1.00 90.75 103 TYR A O 1
ATOM 771 N N . PHE A 1 104 ? -16.613 3.038 11.299 1.00 87.44 104 PHE A N 1
ATOM 772 C CA . PHE A 1 104 ? -16.068 2.801 9.969 1.00 87.44 104 PHE A CA 1
ATOM 773 C C . PHE A 1 104 ? -14.711 2.100 10.075 1.00 87.44 104 PHE A C 1
ATOM 775 O O . PHE A 1 104 ? -13.715 2.709 10.461 1.00 87.44 104 PHE A O 1
ATOM 782 N N . GLY A 1 105 ? -14.682 0.803 9.768 1.00 80.56 105 GLY A N 1
ATOM 783 C CA . GLY A 1 105 ? -13.462 -0.004 9.754 1.00 80.56 105 GLY A CA 1
ATOM 784 C C . GLY A 1 105 ? -12.818 -0.009 8.370 1.00 80.56 105 GLY A C 1
ATOM 785 O O . GLY A 1 105 ? -13.489 -0.293 7.382 1.00 80.56 105 GLY A O 1
ATOM 786 N N . ILE A 1 106 ? -11.518 0.275 8.299 1.00 73.50 106 ILE A N 1
ATOM 787 C CA . ILE A 1 106 ? -10.733 0.266 7.058 1.00 73.50 106 ILE A CA 1
ATOM 788 C C . ILE A 1 106 ? -9.787 -0.933 7.094 1.00 73.50 106 ILE A C 1
ATOM 790 O O . ILE A 1 106 ? -9.005 -1.071 8.037 1.00 73.50 106 ILE A O 1
ATOM 794 N N . CYS A 1 107 ? -9.846 -1.775 6.057 1.00 76.81 107 CYS A N 1
ATOM 795 C CA . CYS A 1 107 ? -9.030 -2.984 5.913 1.00 76.81 107 CYS A CA 1
ATOM 796 C C . CYS A 1 107 ? -9.120 -3.883 7.159 1.00 76.81 107 CYS A C 1
ATOM 798 O O . CYS A 1 107 ? -10.184 -4.449 7.422 1.00 76.81 107 CYS A O 1
ATOM 800 N N . LEU A 1 108 ? -8.061 -3.966 7.968 1.00 75.12 108 LEU A N 1
ATOM 801 C CA . LEU A 1 108 ? -8.053 -4.786 9.175 1.00 75.12 108 LEU A CA 1
ATOM 802 C C . LEU A 1 108 ? -9.104 -4.324 10.197 1.00 75.12 108 LEU A C 1
ATOM 804 O O . LEU A 1 108 ? -9.708 -5.156 10.865 1.00 75.12 108 LEU A O 1
ATOM 808 N N . GLY A 1 109 ? -9.417 -3.023 10.250 1.00 78.19 109 GLY A N 1
ATOM 809 C CA . GLY A 1 109 ? -10.506 -2.501 11.084 1.00 78.19 109 GLY A CA 1
ATOM 810 C C . GLY A 1 109 ? -11.868 -3.112 10.729 1.00 78.19 109 GLY A C 1
ATOM 811 O O . GLY A 1 109 ? -12.704 -3.320 11.597 1.00 78.19 109 GLY A O 1
ATOM 812 N N . MET A 1 110 ? -12.096 -3.481 9.467 1.00 83.12 110 MET A N 1
ATOM 813 C CA . MET A 1 110 ? -13.292 -4.237 9.084 1.00 83.12 110 MET A CA 1
ATOM 814 C C . MET A 1 110 ? -13.173 -5.715 9.476 1.00 83.12 110 MET A C 1
ATOM 816 O O . MET A 1 110 ? -14.133 -6.299 9.974 1.00 83.12 110 MET A O 1
ATOM 820 N N . GLN A 1 111 ? -12.004 -6.320 9.256 1.00 77.31 111 GLN A N 1
ATOM 821 C CA . GLN A 1 111 ? -11.769 -7.743 9.511 1.00 77.31 111 GLN A CA 1
ATOM 822 C C . GLN A 1 111 ? -11.941 -8.105 10.991 1.00 77.31 111 GLN A C 1
ATOM 824 O O . GLN A 1 111 ? -12.557 -9.121 11.295 1.00 77.31 111 GLN A O 1
ATOM 829 N N . VAL A 1 112 ? -11.498 -7.254 11.923 1.00 87.62 112 VAL A N 1
ATOM 830 C CA . VAL A 1 112 ? -11.628 -7.520 13.370 1.00 87.62 112 VAL A CA 1
ATOM 831 C C . VAL A 1 112 ? -13.077 -7.612 13.859 1.00 87.62 112 VAL A C 1
ATOM 833 O O . VAL A 1 112 ? -13.306 -8.083 14.967 1.00 87.62 112 VAL A O 1
ATOM 836 N N . LEU A 1 113 ? -14.072 -7.191 13.068 1.00 88.50 113 LEU A N 1
ATOM 837 C CA . LEU A 1 113 ? -15.489 -7.353 13.414 1.00 88.50 113 LEU A CA 1
ATOM 838 C C . LEU A 1 113 ? -15.944 -8.822 13.408 1.00 88.50 113 LEU A C 1
ATOM 840 O O . LEU A 1 113 ? -16.949 -9.138 14.051 1.00 88.50 113 LEU A O 1
ATOM 844 N N . PHE A 1 114 ? -15.235 -9.691 12.684 1.00 86.81 114 PHE A N 1
ATOM 845 C CA . PHE A 1 114 ? -15.534 -11.117 12.567 1.00 86.81 114 PHE A CA 1
ATOM 846 C C . PHE A 1 114 ? -15.160 -11.899 13.841 1.00 86.81 114 PHE A C 1
ATOM 848 O O . PHE A 1 114 ? -14.590 -11.348 14.786 1.00 86.81 114 PHE A O 1
ATOM 855 N N . GLU A 1 115 ? -15.537 -13.178 13.905 1.00 86.12 115 GLU A N 1
ATOM 856 C CA . GLU A 1 115 ? -15.246 -14.048 15.055 1.00 86.12 115 GLU A CA 1
ATOM 857 C C . GLU A 1 115 ? -13.780 -14.504 15.063 1.00 86.12 115 GLU A C 1
ATOM 859 O O . GLU A 1 115 ? -13.164 -14.570 16.127 1.00 86.12 115 GLU A O 1
ATOM 864 N N . GLU A 1 116 ? -13.213 -14.764 13.886 1.00 83.88 116 GLU A N 1
ATOM 865 C CA . GLU A 1 116 ? -11.894 -15.377 13.710 1.00 83.88 116 GLU A CA 1
ATOM 866 C C . GLU A 1 116 ? -11.276 -15.039 12.339 1.00 83.88 116 GLU A C 1
ATOM 868 O O . GLU A 1 116 ? -11.936 -14.470 11.460 1.00 83.88 116 GLU A O 1
ATOM 873 N N . SER A 1 117 ? -9.990 -15.364 12.181 1.00 81.00 117 SER A N 1
ATOM 874 C CA . SER A 1 117 ? -9.228 -15.229 10.936 1.00 81.00 117 SER A CA 1
ATOM 875 C C . SER A 1 117 ? -8.283 -16.417 10.750 1.00 81.00 117 SER A C 1
ATOM 877 O O . SER A 1 117 ? -7.568 -16.791 11.685 1.00 81.00 117 SER A O 1
ATOM 879 N N . ASP A 1 118 ? -8.199 -16.941 9.523 1.00 77.00 118 ASP A N 1
ATOM 880 C CA . ASP A 1 118 ? -7.217 -17.963 9.124 1.00 77.00 118 ASP A CA 1
ATOM 881 C C . ASP A 1 118 ? -5.769 -17.487 9.327 1.00 77.00 118 ASP A C 1
ATOM 883 O O . ASP A 1 118 ? -4.854 -18.299 9.477 1.00 77.00 118 ASP A O 1
ATOM 887 N N . GLU A 1 119 ? -5.543 -16.169 9.312 1.00 73.31 119 GLU A N 1
ATOM 888 C CA . GLU A 1 119 ? -4.232 -15.563 9.557 1.00 73.31 119 GLU A CA 1
ATOM 889 C C . GLU A 1 119 ? -3.769 -15.760 11.008 1.00 73.31 119 GLU A C 1
ATOM 891 O O . GLU A 1 119 ? -2.572 -15.791 11.291 1.00 73.31 119 GLU A O 1
ATOM 896 N N . SER A 1 120 ? -4.697 -15.874 11.960 1.00 78.94 120 SER A N 1
ATOM 897 C CA . SER A 1 120 ? -4.379 -15.970 13.389 1.00 78.94 120 SER A CA 1
ATOM 898 C C . SER A 1 120 ? -5.293 -16.977 14.097 1.00 78.94 120 SER A C 1
ATOM 900 O O . SER A 1 120 ? -6.151 -16.579 14.892 1.00 78.94 120 SER A O 1
ATOM 902 N N . PRO A 1 121 ? -5.108 -18.290 13.838 1.00 82.62 121 PRO A N 1
ATOM 903 C CA . PRO A 1 121 ? -5.956 -19.331 14.407 1.00 82.62 121 PRO A CA 1
ATOM 904 C C . PRO A 1 121 ? -5.980 -19.281 15.938 1.00 82.62 121 PRO A C 1
ATOM 906 O O . PRO A 1 121 ? -4.937 -19.243 16.591 1.00 82.62 121 PRO A O 1
ATOM 909 N N . GLY A 1 122 ? -7.181 -19.307 16.517 1.00 86.31 122 GLY A N 1
ATOM 910 C CA . GLY A 1 122 ? -7.384 -19.280 17.969 1.00 86.31 122 GLY A CA 1
ATOM 911 C C . GLY A 1 122 ? -7.368 -17.887 18.608 1.00 86.31 122 GLY A C 1
ATOM 912 O O . GLY A 1 122 ? -7.622 -17.788 19.809 1.00 86.31 122 GLY A O 1
ATOM 913 N N . VAL A 1 123 ? -7.127 -16.814 17.844 1.00 89.62 123 VAL A N 1
ATOM 914 C CA . VAL A 1 123 ? -7.270 -15.437 18.340 1.00 89.62 123 VAL A CA 1
ATOM 915 C C . VAL A 1 123 ? -8.689 -14.929 18.051 1.00 89.62 123 VAL A C 1
ATOM 917 O O . VAL A 1 123 ? -9.048 -14.775 16.885 1.00 89.62 123 VAL A O 1
ATOM 920 N N . PRO A 1 124 ? -9.511 -14.634 19.077 1.00 93.12 124 PRO A N 1
ATOM 921 C CA . PRO A 1 124 ? -10.880 -14.188 18.857 1.00 93.12 124 PRO A CA 1
ATOM 922 C C . PRO A 1 124 ? -10.927 -12.723 18.409 1.00 93.12 124 PRO A C 1
ATOM 924 O O . PRO A 1 124 ? -10.407 -11.838 19.102 1.00 93.12 124 PRO A O 1
ATOM 927 N N . GLY A 1 125 ? -11.639 -12.454 17.314 1.00 90.31 125 GLY A N 1
ATOM 928 C CA . GLY A 1 125 ? -12.032 -11.107 16.892 1.00 90.31 125 GLY A CA 1
ATOM 929 C C . GLY A 1 125 ? -13.087 -10.485 17.811 1.00 90.31 125 GLY A C 1
ATOM 930 O O . GLY A 1 125 ? -13.390 -11.015 18.881 1.00 90.31 125 GLY A O 1
ATOM 931 N N . LEU A 1 126 ? -13.666 -9.347 17.424 1.00 92.06 126 LEU A N 1
ATOM 932 C CA . LEU A 1 126 ? -14.720 -8.670 18.195 1.00 92.06 126 LEU A CA 1
ATOM 933 C C . LEU A 1 126 ? -16.037 -9.464 18.223 1.00 92.06 126 LEU A C 1
ATOM 935 O O . LEU A 1 126 ? -16.865 -9.217 19.101 1.00 92.06 126 LEU A O 1
ATOM 939 N N . GLY A 1 127 ? -16.235 -10.410 17.295 1.00 89.56 127 GLY A N 1
ATOM 940 C CA . GLY A 1 127 ? -17.383 -11.324 17.299 1.00 89.56 127 GLY A CA 1
ATOM 941 C C . GLY A 1 127 ? -18.731 -10.635 17.065 1.00 89.56 127 GLY A C 1
ATOM 942 O O . GLY A 1 127 ? -19.767 -11.094 17.546 1.00 89.56 127 GLY A O 1
ATOM 943 N N . LEU A 1 128 ? -18.726 -9.500 16.361 1.00 87.75 128 LEU A N 1
ATOM 944 C CA . LEU A 1 128 ? -19.931 -8.747 16.000 1.00 87.75 128 LEU A CA 1
ATOM 945 C C . LEU A 1 128 ? -20.558 -9.265 14.701 1.00 87.75 128 LEU A C 1
ATOM 947 O O . LEU A 1 128 ? -21.767 -9.136 14.501 1.00 87.75 128 LEU A O 1
ATOM 951 N N . ILE A 1 129 ? -19.742 -9.858 13.830 1.00 79.69 129 ILE A N 1
ATOM 952 C CA . ILE A 1 129 ? -20.149 -10.509 12.589 1.00 79.69 129 ILE A CA 1
ATOM 953 C C . ILE A 1 129 ? -19.777 -11.985 12.693 1.00 79.69 129 ILE A C 1
ATOM 955 O O . ILE A 1 129 ? -18.624 -12.322 12.938 1.00 79.69 129 ILE A O 1
ATOM 959 N N . LYS A 1 130 ? -20.753 -12.872 12.485 1.00 80.19 130 LYS A N 1
ATOM 960 C CA . LYS A 1 130 ? -20.489 -14.313 12.468 1.00 80.19 130 LYS A CA 1
ATOM 961 C C . LYS A 1 130 ? -19.713 -14.710 11.218 1.00 80.19 130 LYS A C 1
ATOM 963 O O . LYS A 1 130 ? -20.148 -14.371 10.113 1.00 80.19 130 LYS A O 1
ATOM 968 N N . GLY A 1 131 ? -18.645 -15.480 11.388 1.00 77.25 131 GLY A N 1
ATOM 969 C CA . GLY A 1 131 ? -17.817 -15.983 10.294 1.00 77.25 131 GLY A CA 1
ATOM 970 C C . GLY A 1 131 ? -16.318 -15.775 10.495 1.00 77.25 131 GLY A C 1
ATOM 971 O O . GLY A 1 131 ? -15.881 -15.111 11.433 1.00 77.25 131 GLY A O 1
ATOM 972 N N . ASN A 1 132 ? -15.562 -16.342 9.557 1.00 78.19 132 ASN A N 1
ATOM 973 C CA . ASN A 1 132 ? -14.105 -16.379 9.545 1.00 78.19 132 ASN A CA 1
ATOM 974 C C . ASN A 1 132 ? -13.549 -15.567 8.368 1.00 78.19 132 ASN A C 1
ATOM 976 O O . ASN A 1 132 ? -14.069 -15.654 7.250 1.00 78.19 132 ASN A O 1
ATOM 980 N N . VAL A 1 133 ? -12.484 -14.805 8.610 1.00 73.31 133 VAL A N 1
ATOM 981 C CA . VAL A 1 133 ? -11.720 -14.125 7.557 1.00 73.31 133 VAL A CA 1
ATOM 982 C C . VAL A 1 133 ? -10.755 -15.134 6.934 1.00 73.31 133 VAL A C 1
ATOM 984 O O . VAL A 1 133 ? -9.737 -15.484 7.528 1.00 73.31 133 VAL A O 1
ATOM 987 N N . GLY A 1 134 ? -11.105 -15.632 5.747 1.00 65.25 134 GLY A N 1
ATOM 988 C CA . GLY A 1 134 ? -10.332 -16.659 5.048 1.00 65.25 134 GLY A CA 1
ATOM 989 C C . GLY A 1 134 ? -9.262 -16.111 4.103 1.00 65.25 134 GLY A C 1
ATOM 990 O O . GLY A 1 134 ? -9.342 -14.968 3.647 1.00 65.25 134 GLY A O 1
ATOM 991 N N . LYS A 1 135 ? -8.278 -16.951 3.762 1.00 66.31 135 LYS A N 1
ATOM 992 C CA . LYS A 1 135 ? -7.306 -16.653 2.692 1.00 66.31 135 LYS A CA 1
ATOM 993 C C . LYS A 1 135 ? -7.972 -16.687 1.312 1.00 66.31 135 LYS A C 1
ATOM 995 O O . LYS A 1 135 ? -8.879 -17.484 1.070 1.00 66.31 135 LYS A O 1
ATOM 1000 N N . PHE A 1 136 ? -7.482 -15.868 0.383 1.00 53.44 136 PHE A N 1
ATOM 1001 C CA . PHE A 1 136 ? -7.839 -16.009 -1.029 1.00 53.44 136 PHE A CA 1
ATOM 1002 C C . PHE A 1 136 ? -7.281 -17.324 -1.594 1.00 53.44 136 PHE A C 1
ATOM 1004 O O . PHE A 1 136 ? -6.204 -17.768 -1.194 1.00 53.44 136 PHE A O 1
ATOM 1011 N N . GLN A 1 137 ? -8.017 -17.951 -2.516 1.00 43.97 137 GLN A N 1
ATOM 1012 C CA . GLN A 1 137 ? -7.493 -19.087 -3.275 1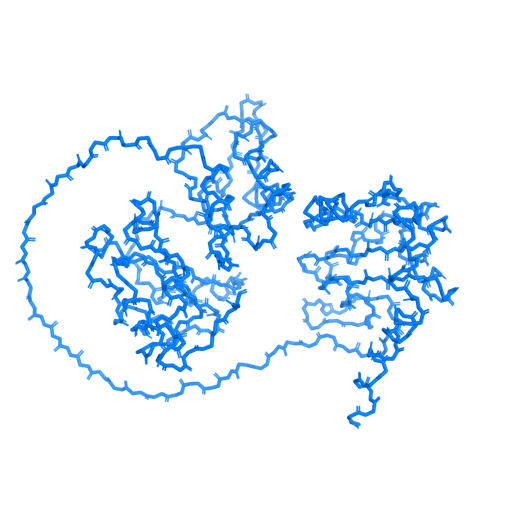.00 43.97 137 GLN A CA 1
ATOM 1013 C C . GLN A 1 137 ? -6.599 -18.574 -4.418 1.00 43.97 137 GLN A C 1
ATOM 1015 O O . GLN A 1 137 ? -7.006 -17.619 -5.084 1.00 43.97 137 GLN A O 1
ATOM 1020 N N . PRO A 1 138 ? -5.412 -19.169 -4.653 1.00 40.56 138 PRO A N 1
ATOM 1021 C CA . PRO A 1 138 ? -4.584 -18.845 -5.815 1.00 40.56 138 PRO A CA 1
ATOM 1022 C C . PRO A 1 138 ? -5.348 -19.109 -7.118 1.00 40.56 138 PRO A C 1
ATOM 1024 O O . PRO A 1 138 ? -6.121 -20.063 -7.200 1.00 40.56 138 PRO A O 1
ATOM 1027 N N . VAL A 1 139 ? -5.143 -18.266 -8.130 1.00 38.25 139 VAL A N 1
ATOM 1028 C CA . VAL A 1 139 ? -5.728 -18.441 -9.467 1.00 38.25 139 VAL A CA 1
ATOM 1029 C C . VAL A 1 139 ? -4.711 -19.185 -10.337 1.00 38.25 139 VAL A C 1
ATOM 1031 O O . VAL A 1 139 ? -3.609 -18.687 -10.543 1.00 38.25 139 VAL A O 1
ATOM 1034 N N . ASP A 1 140 ? -5.065 -20.378 -10.822 1.00 37.94 140 ASP A N 1
ATOM 1035 C CA . ASP A 1 140 ? -4.177 -21.247 -11.608 1.00 37.94 140 ASP A CA 1
ATOM 1036 C C . ASP A 1 140 ? -3.823 -20.630 -12.980 1.00 37.94 140 ASP A C 1
ATOM 1038 O O . ASP A 1 140 ? -4.687 -20.479 -13.845 1.00 37.94 140 ASP A O 1
ATOM 1042 N N . GLY A 1 141 ? -2.542 -20.320 -13.207 1.00 37.16 141 GLY A N 1
ATOM 1043 C CA . GLY A 1 141 ? -1.990 -19.917 -14.507 1.00 37.16 141 GLY A CA 1
ATOM 1044 C C . GLY A 1 141 ? -0.995 -20.955 -15.030 1.00 37.16 141 GLY A C 1
ATOM 1045 O O . GLY A 1 141 ? 0.195 -20.884 -14.743 1.00 37.16 141 GLY A O 1
ATOM 1046 N N . SER A 1 142 ? -1.476 -21.953 -15.772 1.00 30.28 142 SER A N 1
ATOM 1047 C CA . SER A 1 142 ? -0.672 -23.086 -16.242 1.00 30.28 142 SER A CA 1
ATOM 1048 C C . SER A 1 142 ? -0.123 -22.926 -17.672 1.00 30.28 142 SER A C 1
ATOM 1050 O O . SER A 1 142 ? -0.887 -22.645 -18.593 1.00 30.28 142 SER A O 1
ATOM 1052 N N . SER A 1 143 ? 1.154 -23.315 -17.825 1.00 26.05 143 SER A N 1
ATOM 1053 C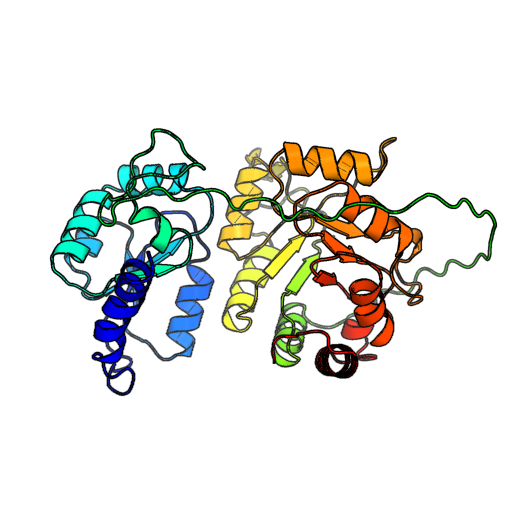 CA . SER A 1 143 ? 1.773 -24.019 -18.975 1.00 26.05 143 SER A CA 1
ATOM 1054 C C . SER A 1 143 ? 2.318 -23.213 -20.169 1.00 26.05 143 SER A C 1
ATOM 1056 O O . SER A 1 143 ? 1.561 -22.601 -20.912 1.00 26.05 143 SER A O 1
ATOM 1058 N N . GLY A 1 144 ? 3.621 -23.370 -20.461 1.00 24.66 144 GLY A N 1
ATOM 1059 C CA . GLY A 1 144 ? 4.166 -23.109 -21.804 1.00 24.66 144 GLY A CA 1
ATOM 1060 C C . GLY A 1 144 ? 5.691 -22.956 -21.906 1.00 24.66 144 GLY A C 1
ATOM 1061 O O . GLY A 1 144 ? 6.191 -21.852 -21.731 1.00 24.66 144 GLY A O 1
ATOM 1062 N N . ASP A 1 145 ? 6.358 -24.090 -22.148 1.00 23.11 145 ASP A N 1
ATOM 1063 C CA . ASP A 1 145 ? 7.624 -24.442 -22.833 1.00 23.11 145 ASP A CA 1
ATOM 1064 C C . ASP A 1 145 ? 8.816 -23.472 -23.055 1.00 23.11 145 ASP A C 1
ATOM 1066 O O . ASP A 1 145 ? 8.692 -22.292 -23.364 1.00 23.11 145 ASP A O 1
ATOM 1070 N N . GLN A 1 146 ? 10.011 -24.080 -22.953 1.00 21.58 146 GLN A N 1
ATOM 1071 C CA . GLN A 1 146 ? 11.376 -23.535 -23.051 1.00 21.58 146 GLN A CA 1
ATOM 1072 C C . GLN A 1 146 ? 11.802 -23.095 -24.461 1.00 21.58 146 GLN A C 1
ATOM 1074 O O . GLN A 1 146 ? 11.562 -23.826 -25.420 1.00 21.58 146 GLN A O 1
ATOM 1079 N N . TYR A 1 147 ? 12.617 -22.032 -24.545 1.00 22.41 147 TYR A N 1
ATOM 1080 C CA . TYR A 1 147 ? 13.574 -21.797 -25.638 1.00 22.41 147 TYR A CA 1
ATOM 1081 C C . TYR A 1 147 ? 14.865 -21.142 -25.112 1.00 22.41 147 TYR A C 1
ATOM 1083 O O . TYR A 1 147 ? 14.836 -20.369 -24.162 1.00 22.41 147 TYR A O 1
ATOM 1091 N N . ASP A 1 148 ? 15.995 -21.484 -25.734 1.00 22.50 148 ASP A N 1
ATOM 1092 C CA . ASP A 1 148 ? 17.362 -21.099 -25.358 1.00 22.50 148 ASP A CA 1
ATOM 1093 C C . ASP A 1 148 ? 17.952 -20.231 -26.492 1.00 22.50 148 ASP A C 1
ATOM 1095 O O . ASP A 1 148 ? 17.956 -20.675 -27.645 1.00 22.50 148 ASP A O 1
ATOM 1099 N N . VAL A 1 149 ? 18.444 -19.012 -26.216 1.00 23.56 149 VAL A N 1
ATOM 1100 C CA . VAL A 1 149 ? 19.163 -18.177 -27.209 1.00 23.56 149 VAL A CA 1
ATOM 1101 C C . VAL A 1 149 ? 20.331 -17.414 -26.563 1.00 23.56 149 VAL A C 1
ATOM 1103 O O . VAL A 1 149 ? 20.162 -16.671 -25.602 1.00 23.56 149 VAL A O 1
ATOM 1106 N N . ARG A 1 150 ? 21.535 -17.563 -27.138 1.00 21.84 150 ARG A N 1
ATOM 1107 C CA . ARG A 1 150 ? 22.765 -16.807 -26.821 1.00 21.84 150 ARG A CA 1
ATOM 1108 C C . ARG A 1 150 ? 23.157 -15.879 -27.982 1.00 21.84 150 ARG A C 1
ATOM 1110 O O . ARG A 1 150 ? 23.275 -16.364 -29.099 1.00 21.84 150 ARG A O 1
ATOM 1117 N N . GLU A 1 151 ? 23.469 -14.608 -27.712 1.00 25.31 151 GLU A N 1
ATOM 1118 C CA . GLU A 1 151 ? 24.835 -14.020 -27.657 1.00 25.31 151 GLU A CA 1
ATOM 1119 C C . GLU A 1 151 ? 24.861 -12.473 -27.807 1.00 25.31 151 GLU A C 1
ATOM 1121 O O . GLU A 1 151 ? 24.300 -11.907 -28.735 1.00 25.31 151 GLU A O 1
ATOM 1126 N N . LYS A 1 152 ? 25.636 -11.856 -26.894 1.00 23.70 152 LYS A N 1
ATOM 1127 C CA . LYS A 1 152 ? 26.612 -10.737 -26.981 1.00 23.70 152 LYS A CA 1
ATOM 1128 C C . LYS A 1 152 ? 26.309 -9.417 -27.728 1.00 23.70 152 LYS A C 1
ATOM 1130 O O . LYS A 1 152 ? 26.447 -9.330 -28.939 1.00 23.70 152 LYS A O 1
ATOM 1135 N N . GLY A 1 153 ? 26.292 -8.340 -26.928 1.00 28.30 153 GLY A N 1
ATOM 1136 C CA . GLY A 1 153 ? 27.447 -7.432 -26.772 1.00 28.30 153 GLY A CA 1
ATOM 1137 C C . GLY A 1 153 ? 27.358 -6.049 -27.431 1.00 28.30 153 GLY A C 1
ATOM 1138 O O . GLY A 1 153 ? 27.384 -5.953 -28.651 1.00 28.30 153 GLY A O 1
ATOM 1139 N N . SER A 1 154 ? 27.399 -4.979 -26.625 1.00 26.64 154 SER A N 1
ATOM 1140 C CA . SER A 1 154 ? 28.115 -3.723 -26.923 1.00 26.64 154 SER A CA 1
ATOM 1141 C C . SER A 1 154 ? 28.300 -2.890 -25.653 1.00 26.64 154 SER A C 1
ATOM 1143 O O . SER A 1 154 ? 27.371 -2.669 -24.884 1.00 26.64 154 SER A O 1
ATOM 1145 N N . GLU A 1 155 ? 29.547 -2.486 -25.456 1.00 30.48 155 GLU A N 1
ATOM 1146 C CA . GLU A 1 155 ? 30.125 -1.719 -24.357 1.00 30.48 155 GLU A CA 1
ATOM 1147 C C . GLU A 1 155 ? 29.655 -0.256 -24.335 1.00 30.48 155 GLU A C 1
ATOM 1149 O O . GLU A 1 155 ? 29.293 0.301 -25.370 1.00 30.48 155 GLU A O 1
ATOM 1154 N N . GLY A 1 156 ? 29.796 0.411 -23.183 1.00 31.97 156 GLY A N 1
ATOM 1155 C CA . GLY A 1 156 ? 29.861 1.877 -23.151 1.00 31.97 156 GLY A CA 1
ATOM 1156 C C . GLY A 1 156 ? 29.336 2.518 -21.874 1.00 31.97 156 GLY A C 1
ATOM 1157 O O . GLY A 1 156 ? 28.303 3.176 -21.889 1.00 31.97 156 GLY A O 1
ATOM 1158 N N . GLY A 1 157 ? 30.047 2.337 -20.761 1.00 38.84 157 GLY A N 1
ATOM 1159 C CA . GLY A 1 157 ? 29.729 3.008 -19.505 1.00 38.84 157 GLY A CA 1
ATOM 1160 C C . GLY A 1 157 ? 30.148 4.479 -19.505 1.00 38.84 157 GLY A C 1
ATOM 1161 O O . GLY A 1 157 ? 31.337 4.784 -19.557 1.00 38.84 157 GLY A O 1
ATOM 1162 N N . GLU A 1 158 ? 29.187 5.379 -19.310 1.00 29.30 158 GLU A N 1
ATOM 1163 C CA . GLU A 1 158 ? 29.439 6.719 -18.781 1.00 29.30 158 GLU A CA 1
ATOM 1164 C C . GLU A 1 158 ? 28.662 6.903 -17.474 1.00 29.30 158 GLU A C 1
ATOM 1166 O O . GLU A 1 158 ? 27.434 6.826 -17.422 1.00 29.30 158 GLU A O 1
ATOM 1171 N N . LYS A 1 159 ? 29.389 7.157 -16.379 1.00 32.50 159 LYS A N 1
ATOM 1172 C CA . LYS A 1 159 ? 28.785 7.566 -15.107 1.00 32.50 159 LYS A CA 1
ATOM 1173 C C . LYS A 1 159 ? 28.252 8.988 -15.262 1.00 32.50 159 LYS A C 1
ATOM 1175 O O . LYS A 1 159 ? 29.003 9.955 -15.152 1.00 32.50 159 LYS A O 1
ATOM 1180 N N . GLY A 1 160 ? 26.950 9.090 -15.517 1.00 30.12 160 GLY A N 1
ATOM 1181 C CA . GLY A 1 160 ? 26.231 10.355 -15.593 1.00 30.12 160 GLY A CA 1
ATOM 1182 C C . GLY A 1 160 ? 26.408 11.198 -14.326 1.00 30.12 160 GLY A C 1
ATOM 1183 O O . GLY A 1 160 ? 26.340 10.692 -13.206 1.00 30.12 160 GLY A O 1
ATOM 1184 N N . GLY A 1 161 ? 26.646 12.497 -14.521 1.00 26.75 161 GLY A N 1
ATOM 1185 C CA . GLY A 1 161 ? 26.800 13.470 -13.443 1.00 26.75 161 GLY A CA 1
ATOM 1186 C C . GLY A 1 161 ? 25.577 13.561 -12.525 1.00 26.75 161 GLY A C 1
ATOM 1187 O O . GLY A 1 161 ? 24.450 13.252 -12.918 1.00 26.75 161 GLY A O 1
ATOM 1188 N N . VAL A 1 162 ? 25.811 14.015 -11.291 1.00 29.75 162 VAL A N 1
ATOM 1189 C CA . VAL A 1 162 ? 24.770 14.231 -10.278 1.00 29.75 162 VAL A CA 1
ATOM 1190 C C . VAL A 1 162 ? 23.820 15.325 -10.766 1.00 29.75 162 VAL A C 1
ATOM 1192 O O . VAL A 1 162 ? 24.157 16.508 -10.752 1.00 29.75 162 VAL A O 1
ATOM 1195 N N . ARG A 1 163 ? 22.629 14.928 -11.222 1.00 40.75 163 ARG A N 1
ATOM 1196 C CA . ARG A 1 163 ? 21.546 15.846 -11.588 1.00 40.75 163 ARG A CA 1
ATOM 1197 C C . ARG A 1 163 ? 20.669 16.093 -10.366 1.00 40.75 163 ARG A C 1
ATOM 1199 O O . ARG A 1 163 ? 20.217 15.150 -9.724 1.00 40.75 163 ARG A O 1
ATOM 1206 N N . ASN A 1 164 ? 20.423 17.360 -10.053 1.00 47.00 164 ASN A N 1
ATOM 1207 C CA . ASN A 1 164 ? 19.437 17.741 -9.050 1.00 47.00 164 ASN A CA 1
ATOM 1208 C C . ASN A 1 164 ? 18.043 17.664 -9.693 1.00 47.00 164 ASN A C 1
ATOM 1210 O O . ASN A 1 164 ? 17.709 18.500 -10.527 1.00 47.00 164 ASN A O 1
ATOM 1214 N N . LEU A 1 165 ? 17.272 16.631 -9.346 1.00 51.22 165 LEU A N 1
ATOM 1215 C CA . LEU A 1 165 ? 15.936 16.361 -9.898 1.00 51.22 165 LEU A CA 1
ATOM 1216 C C . LEU A 1 165 ? 14.816 17.145 -9.185 1.00 51.22 165 LEU A C 1
ATOM 1218 O O . LEU A 1 165 ? 13.646 16.987 -9.515 1.00 51.22 165 LEU A O 1
ATOM 1222 N N . GLY A 1 166 ? 15.171 18.019 -8.239 1.00 58.66 166 GLY A N 1
ATOM 1223 C CA . GLY A 1 166 ? 14.224 18.763 -7.416 1.00 58.66 166 GLY A CA 1
ATOM 1224 C C . GLY A 1 166 ? 13.991 18.116 -6.051 1.00 58.66 166 GLY A C 1
ATOM 1225 O O . GLY A 1 166 ? 14.653 17.153 -5.661 1.00 58.66 166 GLY A O 1
ATOM 1226 N N . ASN A 1 167 ? 13.066 18.695 -5.285 1.00 73.81 167 ASN A N 1
ATOM 1227 C CA . ASN A 1 167 ? 12.700 18.183 -3.970 1.00 73.81 167 ASN A CA 1
ATOM 1228 C C . ASN A 1 167 ? 11.851 16.901 -4.128 1.00 73.81 167 ASN A C 1
ATOM 1230 O O . ASN A 1 167 ? 10.814 16.963 -4.794 1.00 73.81 167 ASN A O 1
ATOM 1234 N N . PRO A 1 168 ? 12.221 15.769 -3.493 1.00 71.31 168 PRO A N 1
ATOM 1235 C CA . PRO A 1 168 ? 11.471 14.513 -3.574 1.00 71.31 168 PRO A CA 1
ATOM 1236 C C . PRO A 1 168 ? 9.976 14.635 -3.250 1.00 71.31 168 PRO A C 1
ATOM 1238 O O . PRO A 1 168 ? 9.165 13.938 -3.852 1.00 71.31 168 PRO A O 1
ATOM 1241 N N . ARG A 1 169 ? 9.594 15.546 -2.345 1.00 77.44 169 ARG A N 1
ATOM 1242 C CA . ARG A 1 169 ? 8.186 15.821 -2.017 1.00 77.44 169 ARG A CA 1
ATOM 1243 C C . ARG A 1 169 ? 7.432 16.394 -3.211 1.00 77.44 169 ARG A C 1
ATOM 1245 O O . ARG A 1 169 ? 6.320 15.971 -3.508 1.00 77.44 169 ARG A O 1
ATOM 1252 N N . ASP A 1 170 ? 8.027 17.380 -3.873 1.00 79.00 170 ASP A N 1
ATOM 1253 C CA . ASP A 1 170 ? 7.384 18.079 -4.984 1.00 79.00 170 ASP A CA 1
ATOM 1254 C C . ASP A 1 170 ? 7.267 17.138 -6.194 1.00 79.00 170 ASP A C 1
ATOM 1256 O O . ASP A 1 170 ? 6.255 17.147 -6.888 1.00 79.00 170 ASP A O 1
ATOM 1260 N N . MET A 1 171 ? 8.250 16.249 -6.380 1.00 80.94 171 MET A N 1
ATOM 1261 C CA . MET A 1 171 ? 8.176 15.167 -7.367 1.00 80.94 171 MET A CA 1
ATOM 1262 C C . MET A 1 171 ? 7.073 14.157 -7.044 1.00 80.94 171 MET A C 1
ATOM 1264 O O . MET A 1 171 ? 6.303 13.799 -7.928 1.00 80.94 171 MET A O 1
ATOM 1268 N N . ALA A 1 172 ? 6.960 13.722 -5.788 1.00 82.38 172 ALA A N 1
ATOM 1269 C CA . ALA A 1 172 ? 5.911 12.796 -5.378 1.00 82.38 172 ALA A CA 1
ATOM 1270 C C . ALA A 1 172 ? 4.514 13.401 -5.573 1.00 82.38 172 ALA A C 1
ATOM 1272 O O . ALA A 1 172 ? 3.625 12.762 -6.130 1.00 82.38 172 ALA A O 1
ATOM 1273 N N . LYS A 1 173 ? 4.336 14.673 -5.198 1.00 84.94 173 LYS A N 1
ATOM 1274 C CA . LYS A 1 173 ? 3.098 15.407 -5.465 1.00 84.94 173 LYS A CA 1
ATOM 1275 C C . LYS A 1 173 ? 2.794 15.469 -6.964 1.00 84.94 173 LYS A C 1
ATOM 1277 O O . LYS A 1 173 ? 1.673 15.163 -7.355 1.00 84.94 173 LYS A O 1
ATOM 1282 N N . LYS A 1 174 ? 3.791 15.799 -7.790 1.00 87.44 174 LYS A N 1
ATOM 1283 C CA . LYS A 1 174 ? 3.653 15.814 -9.250 1.00 87.44 174 LYS A CA 1
ATOM 1284 C C . LYS A 1 174 ? 3.208 14.449 -9.788 1.00 87.44 174 LYS A C 1
ATOM 1286 O O . LYS A 1 174 ? 2.259 14.392 -10.555 1.00 87.44 174 LYS A O 1
ATOM 1291 N N . TYR A 1 175 ? 3.830 13.351 -9.355 1.00 89.75 175 TYR A N 1
ATOM 1292 C CA . TYR A 1 175 ? 3.437 12.007 -9.798 1.00 89.75 175 TYR A CA 1
ATOM 1293 C C . TYR A 1 175 ? 2.030 11.625 -9.385 1.00 89.75 175 TYR A C 1
ATOM 1295 O O . TYR A 1 175 ? 1.289 11.071 -10.191 1.00 89.75 175 TYR A O 1
ATOM 1303 N N . TYR A 1 176 ? 1.636 11.966 -8.163 1.00 91.38 176 TYR A N 1
ATOM 1304 C CA . TYR A 1 176 ? 0.263 11.782 -7.722 1.00 91.38 176 TYR A CA 1
ATOM 1305 C C . TYR A 1 176 ? -0.734 12.559 -8.599 1.00 91.38 176 TYR A C 1
ATOM 1307 O O . TYR A 1 176 ? -1.723 11.982 -9.047 1.00 91.38 176 TYR A O 1
ATOM 1315 N N . GLU A 1 177 ? -0.452 13.832 -8.895 1.00 90.81 177 GLU A N 1
ATOM 1316 C CA . GLU A 1 177 ? -1.295 14.690 -9.744 1.00 90.81 177 GLU A CA 1
ATOM 1317 C C . GLU A 1 177 ? -1.350 14.217 -11.207 1.00 90.81 177 GLU A C 1
ATOM 1319 O O . GLU A 1 177 ? -2.384 14.353 -11.856 1.00 90.81 177 GLU A O 1
ATOM 1324 N N . GLU A 1 178 ? -0.277 13.604 -11.713 1.00 90.25 178 GLU A N 1
ATOM 1325 C CA . GLU A 1 178 ? -0.227 12.965 -13.038 1.00 90.25 178 GLU A CA 1
ATOM 1326 C C . GLU A 1 178 ? -0.904 11.584 -13.080 1.00 90.25 178 GLU A C 1
ATOM 1328 O O . GLU A 1 178 ? -1.019 10.976 -14.147 1.00 90.25 178 GLU A O 1
ATOM 1333 N N . GLY A 1 179 ? -1.377 11.092 -11.932 1.00 91.94 179 GLY A N 1
ATOM 1334 C CA . GLY A 1 179 ? -2.163 9.871 -11.833 1.00 91.94 179 GLY A CA 1
ATOM 1335 C C . GLY A 1 179 ? -1.363 8.621 -11.480 1.00 91.94 179 GLY A C 1
ATOM 1336 O O . GLY A 1 179 ? -1.837 7.533 -11.794 1.00 91.94 179 GLY A O 1
ATOM 1337 N N . ALA A 1 180 ? -0.201 8.726 -10.826 1.00 91.88 180 ALA A N 1
ATOM 1338 C CA . ALA A 1 180 ? 0.488 7.563 -10.258 1.00 91.88 180 ALA A CA 1
ATOM 1339 C C . ALA A 1 180 ? -0.462 6.734 -9.385 1.00 91.88 180 ALA A C 1
ATOM 1341 O O . ALA A 1 180 ? -1.281 7.286 -8.646 1.00 91.88 180 ALA A O 1
ATOM 1342 N N . ASP A 1 181 ? -0.364 5.410 -9.474 1.00 90.75 181 ASP A N 1
ATOM 1343 C CA . ASP A 1 181 ? -1.137 4.495 -8.627 1.00 90.75 181 ASP A CA 1
ATOM 1344 C C . ASP A 1 181 ? -0.426 4.193 -7.305 1.00 90.75 181 ASP A C 1
ATOM 1346 O O . ASP A 1 181 ? -1.089 3.871 -6.328 1.00 90.75 181 ASP A O 1
ATOM 1350 N N . GLU A 1 182 ? 0.894 4.386 -7.261 1.00 89.94 182 GLU A N 1
ATOM 1351 C CA . GLU A 1 182 ? 1.762 4.233 -6.093 1.00 89.94 182 GLU A CA 1
ATOM 1352 C C . GLU A 1 182 ? 3.043 5.072 -6.273 1.00 89.94 182 GLU A C 1
ATOM 1354 O O . GLU A 1 182 ? 3.450 5.357 -7.403 1.00 89.94 182 GLU A O 1
ATOM 1359 N N . ILE A 1 183 ? 3.691 5.476 -5.172 1.00 86.12 183 ILE A N 1
ATOM 1360 C CA . ILE A 1 183 ? 4.985 6.175 -5.190 1.00 86.12 183 ILE A CA 1
ATOM 1361 C C . ILE A 1 183 ? 6.034 5.418 -4.371 1.00 86.12 183 ILE A C 1
ATOM 1363 O O . ILE A 1 183 ? 5.954 5.351 -3.146 1.00 86.12 183 ILE A O 1
ATOM 1367 N N . ALA A 1 184 ? 7.083 4.931 -5.038 1.00 83.31 184 ALA A N 1
ATOM 1368 C CA . ALA A 1 184 ? 8.219 4.277 -4.393 1.00 83.31 184 ALA A CA 1
ATOM 1369 C C . ALA A 1 184 ? 9.402 5.240 -4.160 1.00 83.31 184 ALA A C 1
ATOM 1371 O O . ALA A 1 184 ? 9.973 5.813 -5.089 1.00 83.31 184 ALA A O 1
ATOM 1372 N N . PHE A 1 185 ? 9.826 5.371 -2.906 1.00 77.44 185 PHE A N 1
ATOM 1373 C CA . PHE A 1 185 ? 10.996 6.118 -2.455 1.00 77.44 185 PHE A CA 1
ATOM 1374 C C . PHE A 1 185 ? 12.171 5.171 -2.204 1.00 77.44 185 PHE A C 1
ATOM 1376 O O . PHE A 1 185 ? 12.231 4.460 -1.203 1.00 77.44 185 PHE A O 1
ATOM 1383 N N . LEU A 1 186 ? 13.168 5.182 -3.084 1.00 72.69 186 LEU A N 1
ATOM 1384 C CA . LEU A 1 186 ? 14.371 4.370 -2.899 1.00 72.69 186 LEU A CA 1
ATOM 1385 C C . LEU A 1 186 ? 15.424 5.149 -2.105 1.00 72.69 186 LEU A C 1
ATOM 1387 O O . LEU A 1 186 ? 16.176 5.967 -2.636 1.00 72.69 186 LEU A O 1
ATOM 1391 N N . ASN A 1 187 ? 15.496 4.880 -0.806 1.00 66.69 187 ASN A N 1
ATOM 1392 C CA . ASN A 1 187 ? 16.494 5.443 0.080 1.00 66.69 187 ASN A CA 1
ATOM 1393 C C . ASN A 1 187 ? 17.870 4.806 -0.136 1.00 66.69 187 ASN A C 1
ATOM 1395 O O . ASN A 1 187 ? 18.201 3.733 0.373 1.00 66.69 187 ASN A O 1
ATOM 1399 N N . ILE A 1 188 ? 18.717 5.525 -0.864 1.00 59.44 188 ILE A N 1
ATOM 1400 C CA . ILE A 1 188 ? 20.088 5.102 -1.158 1.00 59.44 188 ILE A CA 1
ATOM 1401 C C . ILE A 1 188 ? 21.120 5.653 -0.166 1.00 59.44 188 ILE A C 1
ATOM 1403 O O . ILE A 1 188 ? 22.312 5.370 -0.308 1.00 59.44 188 ILE A O 1
ATOM 1407 N N . THR A 1 189 ? 20.692 6.456 0.809 1.00 56.41 189 THR A N 1
ATOM 1408 C CA . THR A 1 189 ? 21.601 7.148 1.726 1.00 56.41 189 THR A CA 1
ATOM 1409 C C . THR A 1 189 ? 22.108 6.215 2.834 1.00 56.41 189 THR A C 1
ATOM 1411 O O . THR A 1 189 ? 21.386 5.396 3.402 1.00 56.41 189 THR A O 1
ATOM 1414 N N . SER A 1 190 ? 23.405 6.310 3.138 1.00 49.66 190 SER A N 1
ATOM 1415 C CA . SER A 1 190 ? 24.063 5.478 4.150 1.00 49.66 190 SER A CA 1
ATOM 1416 C C . SER A 1 190 ?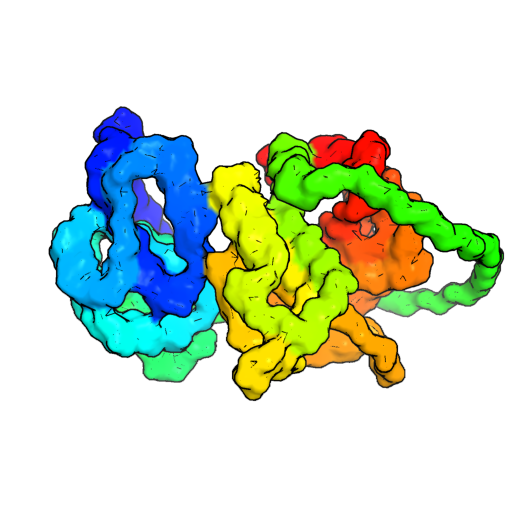 23.953 6.119 5.538 1.00 49.66 190 SER A C 1
ATOM 1418 O O . SER A 1 190 ? 24.902 6.742 6.015 1.00 49.66 190 SER A O 1
ATOM 1420 N N . PHE A 1 191 ? 22.829 5.932 6.228 1.00 54.41 191 PHE A N 1
ATOM 1421 C CA . PHE A 1 191 ? 22.661 6.389 7.614 1.00 54.41 191 PHE A CA 1
ATOM 1422 C C . PHE A 1 191 ? 23.275 5.392 8.605 1.00 54.41 191 PHE A C 1
ATOM 1424 O O . PHE A 1 191 ? 22.580 4.616 9.253 1.00 54.41 191 PHE A O 1
ATOM 1431 N N . ARG A 1 192 ? 24.608 5.356 8.709 1.00 46.22 192 ARG A N 1
ATOM 1432 C CA . ARG A 1 192 ? 25.298 4.437 9.639 1.00 46.22 192 ARG A CA 1
ATOM 1433 C C . ARG A 1 192 ? 25.265 4.895 11.109 1.00 46.22 192 ARG A C 1
ATOM 1435 O O . ARG A 1 192 ? 25.761 4.159 11.953 1.00 46.22 192 ARG A O 1
ATOM 1442 N N . SER A 1 193 ? 24.711 6.070 11.433 1.00 47.44 193 SER A N 1
ATOM 1443 C CA . SER A 1 193 ? 24.864 6.663 12.775 1.00 47.44 193 SER A CA 1
ATOM 1444 C C . SER A 1 193 ? 23.802 7.707 13.175 1.00 47.44 193 SER A C 1
ATOM 1446 O O . SER A 1 193 ? 24.143 8.682 13.841 1.00 47.44 193 SER A O 1
ATOM 1448 N N . GLN A 1 194 ? 22.537 7.550 12.770 1.00 53.50 194 GLN A N 1
ATOM 1449 C CA . GLN A 1 194 ? 21.449 8.468 13.161 1.00 53.50 194 GLN A CA 1
ATOM 1450 C C . GLN A 1 194 ? 20.381 7.767 14.006 1.00 53.50 194 GLN A C 1
ATOM 1452 O O . GLN A 1 194 ? 20.182 6.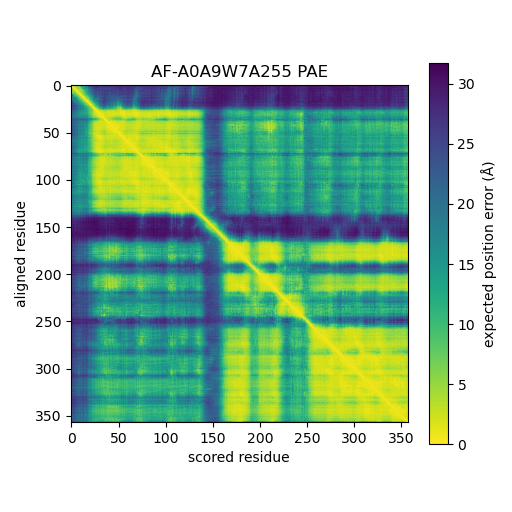558 13.884 1.00 53.50 194 GLN A O 1
ATOM 1457 N N . VAL A 1 195 ? 19.720 8.530 14.880 1.00 54.59 195 VAL A N 1
ATOM 1458 C CA . VAL A 1 195 ? 18.552 8.074 15.646 1.00 54.59 195 VAL A CA 1
ATOM 1459 C C . VAL A 1 195 ? 17.373 7.938 14.682 1.00 54.59 195 VAL A C 1
ATOM 1461 O O . VAL A 1 195 ? 17.217 8.757 13.782 1.00 54.59 195 VAL A O 1
ATOM 1464 N N . ILE A 1 196 ? 16.550 6.899 14.850 1.00 56.62 196 ILE A N 1
ATOM 1465 C CA . ILE A 1 196 ? 15.462 6.581 13.910 1.00 56.62 196 ILE A CA 1
ATOM 1466 C C . ILE A 1 196 ? 14.440 7.716 13.744 1.00 56.62 196 ILE A C 1
ATOM 1468 O O . ILE A 1 196 ? 13.900 7.900 12.657 1.00 56.62 196 ILE A O 1
ATOM 1472 N N . ASP A 1 197 ? 14.200 8.476 14.816 1.00 56.22 197 ASP A N 1
ATOM 1473 C CA . ASP A 1 197 ? 13.257 9.598 14.839 1.00 56.22 197 ASP A CA 1
ATOM 1474 C C . ASP A 1 197 ? 13.784 10.823 14.068 1.00 56.22 197 ASP A C 1
ATOM 1476 O O . ASP A 1 197 ? 12.980 11.624 13.602 1.00 56.22 197 ASP A O 1
ATOM 1480 N N . ASP A 1 198 ? 15.105 10.913 13.861 1.00 54.25 198 ASP A N 1
ATOM 1481 C CA . ASP A 1 198 ? 15.788 12.012 13.160 1.00 54.25 198 ASP A CA 1
ATOM 1482 C C . ASP A 1 198 ? 16.139 11.658 11.705 1.00 54.25 198 ASP A C 1
ATOM 1484 O O . ASP A 1 198 ? 16.898 12.373 11.044 1.00 54.25 198 ASP A O 1
ATOM 1488 N N . LEU A 1 199 ? 15.649 10.523 11.192 1.00 63.09 199 LEU A N 1
ATOM 1489 C CA . LEU A 1 199 ? 15.924 10.128 9.816 1.00 63.09 199 LEU A CA 1
ATOM 1490 C C . LEU A 1 199 ? 15.222 11.108 8.861 1.00 63.09 199 LEU A C 1
ATOM 1492 O O . LEU A 1 199 ? 13.990 11.157 8.861 1.00 63.09 199 LEU A O 1
ATOM 1496 N N . PRO A 1 200 ? 15.954 11.804 7.965 1.00 67.56 200 PRO A N 1
ATOM 1497 C CA . PRO A 1 200 ? 15.366 12.771 7.028 1.00 67.56 200 PRO A CA 1
ATOM 1498 C C . PRO A 1 200 ? 14.224 12.198 6.178 1.00 67.56 200 PRO A C 1
ATOM 1500 O O . PRO A 1 200 ? 13.334 12.915 5.731 1.00 67.56 200 PRO A O 1
ATOM 1503 N N . LEU A 1 201 ? 14.246 10.881 5.964 1.00 70.12 201 LEU A N 1
ATOM 1504 C CA . LEU A 1 201 ? 13.225 10.161 5.222 1.00 70.12 201 LEU A CA 1
ATOM 1505 C C . LEU A 1 201 ? 11.891 10.056 5.972 1.00 70.12 201 LEU A C 1
ATOM 1507 O O . LEU A 1 201 ? 10.850 10.115 5.334 1.00 70.12 201 LEU A O 1
ATOM 1511 N N . VAL A 1 202 ? 11.901 9.934 7.304 1.00 70.31 202 VAL A N 1
ATOM 1512 C CA . VAL A 1 202 ? 10.666 9.881 8.106 1.00 70.31 202 VAL A CA 1
ATOM 1513 C C . VAL A 1 202 ? 9.916 11.205 7.991 1.00 70.31 202 VAL A C 1
ATOM 1515 O O . VAL A 1 202 ? 8.710 11.209 7.752 1.00 70.31 202 VAL A O 1
ATOM 1518 N N . ASP A 1 203 ? 10.622 12.330 8.094 1.00 73.75 203 ASP A N 1
ATOM 1519 C CA . ASP A 1 203 ? 10.007 13.649 7.940 1.00 73.75 203 ASP A CA 1
ATOM 1520 C C . ASP A 1 203 ? 9.581 13.927 6.496 1.00 73.75 203 ASP A C 1
ATOM 1522 O O . ASP A 1 203 ? 8.506 14.489 6.279 1.00 73.75 203 ASP A O 1
ATOM 1526 N N . LEU A 1 204 ? 10.349 13.456 5.505 1.00 76.50 204 LEU A N 1
ATOM 1527 C CA . LEU A 1 204 ? 9.927 13.489 4.104 1.00 76.50 204 LEU A CA 1
ATOM 1528 C C . LEU A 1 204 ? 8.611 12.728 3.894 1.00 76.50 204 LEU A C 1
ATOM 1530 O O . LEU A 1 204 ? 7.719 13.249 3.225 1.00 76.50 204 LEU A O 1
ATOM 1534 N N . MET A 1 205 ? 8.467 11.527 4.464 1.00 76.81 205 MET A N 1
ATOM 1535 C CA . MET A 1 205 ? 7.242 10.733 4.330 1.00 76.81 205 MET A CA 1
ATOM 1536 C C . MET A 1 205 ? 6.055 11.412 5.029 1.00 76.81 205 MET A C 1
ATOM 1538 O O . MET A 1 205 ? 4.999 11.579 4.418 1.00 76.81 205 MET A O 1
ATOM 1542 N N . LYS A 1 206 ? 6.240 11.909 6.264 1.00 73.88 206 LYS A N 1
ATOM 1543 C CA . LYS A 1 206 ? 5.205 12.674 6.985 1.00 73.88 206 LYS A CA 1
ATOM 1544 C C . LYS A 1 206 ? 4.734 13.880 6.181 1.00 73.88 206 LYS A C 1
ATOM 1546 O O . LYS A 1 206 ? 3.532 14.105 6.070 1.00 73.88 206 LYS A O 1
ATOM 1551 N N . GLU A 1 207 ? 5.659 14.652 5.619 1.00 78.50 207 GLU A N 1
ATOM 1552 C CA . GLU A 1 207 ? 5.314 15.837 4.838 1.00 78.50 207 GLU A CA 1
ATOM 1553 C C . GLU A 1 207 ? 4.631 15.469 3.515 1.00 78.50 207 GLU A C 1
ATOM 1555 O O . GLU A 1 207 ? 3.636 16.084 3.142 1.00 78.50 207 GLU A O 1
ATOM 1560 N N . THR A 1 208 ? 5.111 14.429 2.831 1.00 77.44 208 THR A N 1
ATOM 1561 C CA . THR A 1 208 ? 4.519 13.950 1.572 1.00 77.44 208 THR A CA 1
ATOM 1562 C C . THR A 1 208 ? 3.094 13.429 1.781 1.00 77.44 208 THR A C 1
ATOM 1564 O O . THR A 1 208 ? 2.202 13.761 0.999 1.00 77.44 208 THR A O 1
ATOM 1567 N N . SER A 1 209 ? 2.839 12.718 2.887 1.00 82.06 209 SER A N 1
ATOM 1568 C CA . SER A 1 209 ? 1.515 12.179 3.243 1.00 82.06 209 SER A CA 1
ATOM 1569 C C . SER A 1 209 ? 0.422 13.243 3.438 1.00 82.06 209 SER A C 1
ATOM 1571 O O . SER A 1 209 ? -0.755 12.908 3.555 1.00 82.06 209 SER A O 1
ATOM 1573 N N . LYS A 1 210 ? 0.781 14.535 3.507 1.00 81.75 210 LYS A N 1
ATOM 1574 C CA . LYS A 1 210 ? -0.183 15.649 3.560 1.00 81.75 210 LYS A CA 1
ATOM 1575 C C . LYS A 1 210 ? -0.793 15.975 2.197 1.00 81.75 210 LYS A C 1
ATOM 1577 O O . LYS A 1 210 ? -1.796 16.685 2.131 1.00 81.75 210 LYS A O 1
ATOM 1582 N N . HIS A 1 211 ? -0.161 15.520 1.117 1.00 83.75 211 HIS A N 1
ATOM 1583 C CA . HIS A 1 211 ? -0.487 15.920 -0.251 1.00 83.75 211 HIS A CA 1
ATOM 1584 C C . HIS A 1 211 ? -0.663 14.740 -1.213 1.00 83.75 211 HIS A C 1
ATOM 1586 O O . HIS A 1 211 ? -1.295 14.913 -2.251 1.00 83.75 211 HIS A O 1
ATOM 1592 N N . VAL A 1 212 ? -0.116 13.569 -0.881 1.00 82.31 212 VAL A N 1
ATOM 1593 C CA . VAL A 1 212 ? -0.167 12.347 -1.690 1.00 82.31 212 VAL A CA 1
ATOM 1594 C C . VAL A 1 212 ? -1.047 11.317 -0.987 1.00 82.31 212 VAL A C 1
ATOM 1596 O O . VAL A 1 212 ? -0.770 10.950 0.153 1.00 82.31 212 VAL A O 1
ATOM 1599 N N . PHE A 1 213 ? -2.089 10.843 -1.678 1.00 85.81 213 PHE A N 1
ATOM 1600 C CA . PHE A 1 213 ? -3.104 9.924 -1.131 1.00 85.81 213 PHE A CA 1
ATOM 1601 C C . PHE A 1 213 ? -3.193 8.597 -1.897 1.00 85.81 213 PHE A C 1
ATOM 1603 O O . PHE A 1 213 ? -4.238 7.951 -1.931 1.00 85.81 213 PHE A O 1
ATOM 1610 N N . VAL A 1 214 ? -2.084 8.203 -2.515 1.00 83.00 214 VAL A N 1
ATOM 1611 C CA . VAL A 1 214 ? -1.852 6.860 -3.062 1.00 83.00 214 VAL A CA 1
ATOM 1612 C C . VAL A 1 214 ? -0.844 6.124 -2.174 1.00 83.00 214 VAL A C 1
ATOM 1614 O O . VAL A 1 214 ? -0.152 6.789 -1.394 1.00 83.00 214 VAL A O 1
ATOM 1617 N N . PRO A 1 215 ? -0.758 4.782 -2.242 1.00 81.69 215 PRO A N 1
ATOM 1618 C CA . PRO A 1 215 ? 0.273 4.022 -1.543 1.00 81.69 215 PRO A CA 1
ATOM 1619 C C . PRO A 1 215 ? 1.677 4.616 -1.728 1.00 81.69 215 PRO A C 1
ATOM 1621 O O . PRO A 1 215 ? 2.017 5.152 -2.786 1.00 81.69 215 PRO A O 1
ATOM 1624 N N . MET A 1 216 ? 2.478 4.549 -0.663 1.00 77.94 216 MET A N 1
ATOM 1625 C CA . MET A 1 216 ? 3.868 4.994 -0.645 1.00 77.94 216 MET A CA 1
ATOM 1626 C C . MET A 1 216 ? 4.754 3.852 -0.141 1.00 77.94 216 MET A C 1
ATOM 1628 O O . MET A 1 216 ? 4.501 3.290 0.924 1.00 77.94 216 MET A O 1
ATOM 1632 N N . THR A 1 217 ? 5.811 3.553 -0.889 1.00 74.12 217 THR A N 1
ATOM 1633 C CA . THR A 1 217 ? 6.746 2.445 -0.637 1.00 74.12 217 THR A CA 1
ATOM 1634 C C . THR A 1 217 ? 8.141 3.017 -0.361 1.00 74.12 217 THR A C 1
ATOM 1636 O O . THR A 1 217 ? 8.511 4.023 -0.954 1.00 74.12 217 THR A O 1
ATOM 1639 N N . VAL A 1 218 ? 8.942 2.440 0.545 1.00 69.88 218 VAL A N 1
ATOM 1640 C CA . VAL A 1 218 ? 10.316 2.892 0.866 1.00 69.88 218 VAL A CA 1
ATOM 1641 C C . VAL A 1 218 ? 11.336 1.752 0.847 1.00 69.88 218 VAL A C 1
ATOM 1643 O O . VAL A 1 218 ? 11.543 1.021 1.823 1.00 69.88 218 VAL A O 1
ATOM 1646 N N . GLY A 1 219 ? 12.087 1.666 -0.243 1.00 65.06 219 GLY A N 1
ATOM 1647 C CA . GLY A 1 219 ? 13.214 0.747 -0.343 1.00 65.06 219 GLY A CA 1
ATOM 1648 C C . GLY A 1 219 ? 14.469 1.298 0.338 1.00 65.06 219 GLY A C 1
ATOM 1649 O O . GLY A 1 219 ? 14.776 2.474 0.196 1.00 65.06 219 GLY A O 1
ATOM 1650 N N . GLY A 1 220 ? 15.262 0.450 1.003 1.00 61.31 220 GLY A N 1
ATOM 1651 C CA . GLY A 1 220 ? 16.597 0.806 1.506 1.00 61.31 220 GLY A CA 1
ATOM 1652 C C . GLY A 1 220 ? 16.661 1.293 2.964 1.00 61.31 220 GLY A C 1
ATOM 1653 O O . GLY A 1 220 ? 15.912 2.155 3.410 1.00 61.31 220 GLY A O 1
ATOM 1654 N N . GLY A 1 221 ? 17.608 0.732 3.728 1.00 58.53 221 GLY A N 1
ATOM 1655 C CA . GLY A 1 221 ? 17.850 1.089 5.136 1.00 58.53 221 GLY A CA 1
ATOM 1656 C C . GLY A 1 221 ? 17.095 0.245 6.172 1.00 58.53 221 GLY A C 1
ATOM 1657 O O . GLY A 1 221 ? 17.303 0.436 7.367 1.00 58.53 221 GLY A O 1
ATOM 1658 N N . ILE A 1 222 ? 16.284 -0.729 5.747 1.00 61.12 222 ILE A N 1
ATOM 1659 C CA . ILE A 1 222 ? 15.455 -1.548 6.646 1.00 61.12 222 ILE A CA 1
ATOM 1660 C C . ILE A 1 222 ? 16.194 -2.820 7.051 1.00 61.12 222 ILE A C 1
ATOM 1662 O O . ILE A 1 222 ? 16.111 -3.857 6.399 1.00 61.12 222 ILE A O 1
ATOM 1666 N N . ARG A 1 223 ? 16.956 -2.716 8.137 1.00 64.19 223 ARG A N 1
ATOM 1667 C CA . ARG A 1 223 ? 17.781 -3.792 8.694 1.00 64.19 223 ARG A CA 1
ATOM 1668 C C . ARG A 1 223 ? 18.045 -3.550 10.172 1.00 64.19 223 ARG A C 1
ATOM 1670 O O . ARG A 1 223 ? 17.811 -2.451 10.671 1.00 64.19 223 ARG A O 1
ATOM 1677 N N . ASP A 1 224 ? 18.577 -4.559 10.849 1.00 70.25 224 ASP A N 1
ATOM 1678 C CA . ASP A 1 224 ? 19.125 -4.377 12.188 1.00 70.25 224 ASP A CA 1
ATOM 1679 C C . ASP A 1 224 ? 20.261 -3.337 12.148 1.00 70.25 224 ASP A C 1
ATOM 1681 O O . ASP A 1 224 ? 21.159 -3.420 11.305 1.00 70.25 224 ASP A O 1
ATOM 1685 N N . PHE A 1 225 ? 20.241 -2.359 13.056 1.00 70.94 225 PHE A N 1
ATOM 1686 C CA . PHE A 1 225 ? 21.354 -1.423 13.226 1.00 70.94 225 PHE A CA 1
ATOM 1687 C C . PHE A 1 225 ? 21.465 -0.919 14.667 1.00 70.94 225 PHE A C 1
ATOM 1689 O O . PHE A 1 225 ? 20.545 -1.055 15.474 1.00 70.94 225 PHE A O 1
ATOM 1696 N N . LYS A 1 226 ? 22.623 -0.345 14.997 1.00 75.06 226 LYS A N 1
ATOM 1697 C CA . LYS A 1 226 ? 22.886 0.299 16.285 1.00 75.06 226 LYS A CA 1
ATOM 1698 C C . LYS A 1 226 ? 23.028 1.799 16.052 1.00 75.06 226 LYS A C 1
ATOM 1700 O O . LYS A 1 226 ? 23.835 2.198 15.214 1.00 75.06 226 LYS A O 1
ATOM 1705 N N . ASP A 1 227 ? 22.227 2.606 16.738 1.00 74.88 227 ASP A N 1
ATOM 1706 C CA . ASP A 1 227 ? 22.276 4.063 16.592 1.00 74.88 227 ASP A CA 1
ATOM 1707 C C . ASP A 1 227 ? 23.441 4.691 17.380 1.00 74.88 227 ASP A C 1
ATOM 1709 O O . ASP A 1 227 ? 24.196 4.010 18.083 1.00 74.88 227 ASP A O 1
ATOM 1713 N N . SER A 1 228 ? 23.591 6.013 17.261 1.00 70.75 228 SER A N 1
ATOM 1714 C CA . SER A 1 228 ? 24.634 6.795 17.938 1.00 70.75 228 SER A CA 1
ATOM 1715 C C . SER A 1 228 ? 24.519 6.796 19.468 1.00 70.75 228 SER A C 1
ATOM 1717 O O . SER A 1 228 ? 25.516 7.034 20.145 1.00 70.75 228 SER A O 1
ATOM 1719 N N . SER A 1 229 ? 23.341 6.485 20.021 1.00 72.06 229 SER A N 1
ATOM 1720 C CA . SER A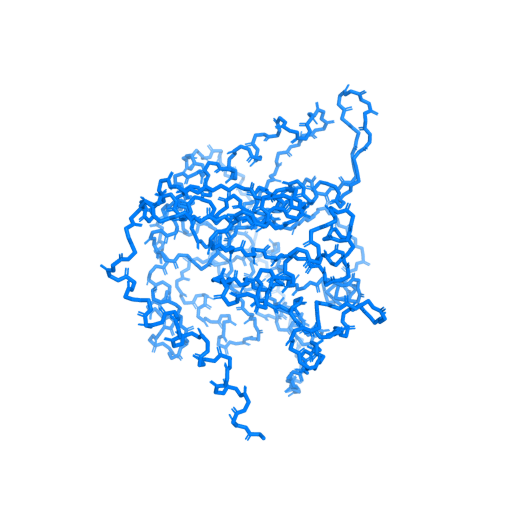 1 229 ? 23.126 6.307 21.465 1.00 72.06 229 SER A CA 1
ATOM 1721 C C . SER A 1 229 ? 23.516 4.908 21.957 1.00 72.06 229 SER A C 1
ATOM 1723 O O . SER A 1 229 ? 23.506 4.624 23.153 1.00 72.06 229 SER A O 1
ATOM 1725 N N . GLY A 1 230 ? 23.872 4.014 21.032 1.00 73.00 230 GLY A N 1
ATOM 1726 C CA . GLY A 1 230 ? 24.192 2.625 21.312 1.00 73.00 230 GLY A CA 1
ATOM 1727 C C . GLY A 1 230 ? 22.965 1.719 21.440 1.00 73.00 230 GLY A C 1
ATOM 1728 O O . GLY A 1 230 ? 23.125 0.535 21.754 1.00 73.00 230 GLY A O 1
ATOM 1729 N N . LYS A 1 231 ? 21.758 2.224 21.168 1.00 77.06 231 LYS A N 1
ATOM 1730 C CA . LYS A 1 231 ? 20.532 1.425 21.151 1.00 77.06 231 LYS A CA 1
ATOM 1731 C C . LYS A 1 231 ? 20.484 0.578 19.881 1.00 77.06 231 LYS A C 1
ATOM 1733 O O . LYS A 1 231 ? 20.808 1.040 18.790 1.00 77.06 231 LYS A O 1
ATOM 1738 N N . THR A 1 232 ? 20.095 -0.687 20.034 1.00 76.44 232 THR A N 1
ATOM 1739 C CA . THR A 1 232 ? 19.917 -1.612 18.906 1.00 76.44 232 THR A CA 1
ATOM 1740 C C . THR A 1 232 ? 18.472 -1.573 18.433 1.00 76.44 232 THR A C 1
ATOM 1742 O O . THR A 1 232 ? 17.556 -1.740 19.237 1.00 76.44 232 THR A O 1
ATOM 1745 N N . TRP A 1 233 ? 18.288 -1.391 17.132 1.00 67.19 233 TRP A N 1
ATOM 1746 C CA . TRP A 1 233 ? 17.006 -1.440 16.444 1.00 67.19 233 TRP A CA 1
ATOM 1747 C C . TRP A 1 233 ? 16.966 -2.679 15.563 1.00 67.19 233 TRP A C 1
ATOM 1749 O O . TRP A 1 233 ? 17.903 -2.936 14.809 1.00 67.19 233 TRP A O 1
ATOM 1759 N N . LYS A 1 234 ? 15.887 -3.454 15.664 1.00 68.88 234 LYS A N 1
ATOM 1760 C CA . LYS A 1 234 ? 15.622 -4.601 14.792 1.00 68.88 234 LYS A CA 1
ATOM 1761 C C . LYS A 1 234 ? 14.991 -4.152 13.479 1.00 68.88 234 LYS A C 1
ATOM 1763 O O . LYS A 1 234 ? 14.226 -3.194 13.462 1.00 68.88 234 LYS A O 1
ATOM 1768 N N . GLY A 1 235 ? 15.235 -4.873 12.388 1.00 58.59 235 GLY A N 1
ATOM 1769 C CA . GLY A 1 235 ? 14.716 -4.537 11.060 1.00 58.59 235 GLY A CA 1
ATOM 1770 C C . GLY A 1 235 ? 13.188 -4.431 10.998 1.00 58.59 235 GLY A C 1
ATOM 1771 O O . GLY A 1 235 ? 12.665 -3.659 10.200 1.00 58.59 235 GLY A O 1
ATOM 1772 N N . TRP A 1 236 ? 12.456 -5.141 11.864 1.00 58.03 236 TRP A N 1
ATOM 1773 C CA . TRP A 1 236 ? 11.003 -4.981 12.004 1.00 58.03 236 TRP A CA 1
ATOM 1774 C C . TRP A 1 236 ? 10.606 -3.699 12.753 1.00 58.03 236 TRP A C 1
ATOM 1776 O O . TRP A 1 236 ? 9.590 -3.113 12.416 1.00 58.03 236 TRP A O 1
ATOM 1786 N N . GLN A 1 237 ? 11.411 -3.213 13.705 1.00 64.75 237 GLN A N 1
ATOM 1787 C CA . GLN A 1 237 ? 11.180 -1.921 14.371 1.00 64.75 237 GLN A CA 1
ATOM 1788 C C . GLN A 1 237 ? 11.457 -0.765 13.412 1.00 64.75 237 GLN A C 1
ATOM 1790 O O . GLN A 1 237 ? 10.761 0.244 13.434 1.00 64.75 237 GLN A O 1
ATOM 1795 N N . VAL A 1 238 ? 12.463 -0.928 12.547 1.00 63.72 238 VAL A N 1
ATOM 1796 C CA . VAL A 1 238 ? 12.742 0.026 11.468 1.00 63.72 238 VAL A CA 1
ATOM 1797 C C . VAL A 1 238 ? 11.591 0.056 10.468 1.00 63.72 238 VAL A C 1
ATOM 1799 O O . VAL A 1 238 ? 11.124 1.129 10.102 1.00 63.72 238 VAL A O 1
ATOM 1802 N N . ALA A 1 239 ? 11.089 -1.122 10.093 1.00 57.16 239 ALA A N 1
ATOM 1803 C CA . ALA A 1 239 ? 9.899 -1.247 9.266 1.00 57.16 239 ALA A CA 1
ATOM 1804 C C . ALA A 1 239 ? 8.683 -0.584 9.910 1.00 57.16 239 ALA A C 1
ATOM 1806 O O . ALA A 1 239 ? 8.072 0.248 9.267 1.00 57.16 239 ALA A O 1
ATOM 1807 N N . ASP A 1 240 ? 8.368 -0.885 11.174 1.00 63.00 240 ASP A N 1
ATOM 1808 C CA . ASP A 1 240 ? 7.239 -0.289 11.901 1.00 63.00 240 ASP A CA 1
ATOM 1809 C C . ASP A 1 240 ? 7.306 1.245 11.900 1.00 63.00 240 ASP A C 1
ATOM 1811 O O . ASP A 1 240 ? 6.302 1.908 11.655 1.00 63.00 240 ASP A O 1
ATOM 1815 N N . ARG A 1 241 ? 8.494 1.838 12.087 1.00 69.94 241 ARG A N 1
ATOM 1816 C CA . ARG A 1 241 ? 8.641 3.300 12.007 1.00 69.94 241 ARG A CA 1
ATOM 1817 C C . ARG A 1 241 ? 8.401 3.849 10.610 1.00 69.94 241 ARG A C 1
ATOM 1819 O O . ARG A 1 241 ? 7.757 4.888 10.491 1.00 69.94 241 ARG A O 1
ATOM 1826 N N . TYR A 1 242 ? 8.884 3.167 9.578 1.00 59.94 242 TYR A N 1
ATOM 1827 C CA . TYR A 1 242 ? 8.584 3.546 8.204 1.00 59.94 242 TYR A CA 1
ATOM 1828 C C . TYR A 1 242 ? 7.106 3.337 7.875 1.00 59.94 242 TYR A C 1
ATOM 1830 O O . TYR A 1 242 ? 6.492 4.271 7.393 1.00 59.94 242 TYR A O 1
ATOM 1838 N N . PHE A 1 243 ? 6.474 2.228 8.252 1.00 58.41 243 PHE A N 1
ATOM 1839 C CA . PHE A 1 243 ? 5.036 2.000 8.085 1.00 58.41 243 PHE A CA 1
ATOM 1840 C C . PHE A 1 243 ? 4.178 3.072 8.752 1.00 58.41 243 PHE A C 1
ATOM 1842 O O . PHE A 1 243 ? 3.240 3.578 8.140 1.00 58.41 243 PHE A O 1
ATOM 1849 N N . ARG A 1 244 ? 4.525 3.480 9.979 1.00 62.81 244 ARG A N 1
ATOM 1850 C CA . ARG A 1 244 ? 3.869 4.606 10.667 1.00 62.81 244 ARG A CA 1
ATOM 1851 C C . ARG A 1 244 ? 4.096 5.944 9.964 1.00 62.81 244 ARG A C 1
ATOM 1853 O O . ARG A 1 244 ? 3.310 6.868 10.151 1.00 62.81 244 ARG A O 1
ATOM 1860 N N . ALA A 1 245 ? 5.166 6.047 9.183 1.00 59.69 245 ALA A N 1
ATOM 1861 C CA . ALA A 1 245 ? 5.426 7.163 8.286 1.00 59.69 245 ALA A CA 1
ATOM 1862 C C . ALA A 1 245 ? 4.841 6.945 6.866 1.00 59.69 245 ALA A C 1
ATOM 1864 O O . ALA A 1 245 ? 4.753 7.916 6.128 1.00 59.69 245 ALA A O 1
ATOM 1865 N N . GLY A 1 246 ? 4.388 5.727 6.523 1.00 39.06 246 GLY A N 1
ATOM 1866 C CA . GLY A 1 246 ? 3.755 5.304 5.263 1.00 39.06 246 GLY A CA 1
ATOM 1867 C C . GLY A 1 246 ? 4.699 4.664 4.228 1.00 39.06 246 GLY A C 1
ATOM 1868 O O . GLY A 1 246 ? 4.923 5.291 3.203 1.00 39.06 246 GLY A O 1
ATOM 1869 N N . ALA A 1 247 ? 5.286 3.480 4.476 1.00 38.75 247 ALA A N 1
ATOM 1870 C CA . ALA A 1 247 ? 6.420 2.984 3.673 1.00 38.75 247 ALA A CA 1
ATOM 1871 C C . ALA A 1 247 ? 6.758 1.459 3.751 1.00 38.75 247 ALA A C 1
ATOM 1873 O O . ALA A 1 247 ? 6.663 0.898 4.841 1.00 38.75 247 ALA A O 1
ATOM 1874 N N . ASP A 1 248 ? 7.275 0.854 2.647 1.00 38.97 248 ASP A N 1
ATOM 1875 C CA . ASP A 1 248 ? 7.592 -0.601 2.424 1.00 38.97 248 ASP A CA 1
ATOM 1876 C C . ASP A 1 248 ? 8.929 -0.971 1.683 1.00 38.97 248 ASP A C 1
ATOM 1878 O O . ASP A 1 248 ? 9.388 -0.202 0.859 1.00 38.97 248 ASP A O 1
ATOM 1882 N N . LYS A 1 249 ? 9.562 -2.152 1.911 1.00 48.81 249 LYS A N 1
ATOM 1883 C CA . LYS A 1 249 ? 11.052 -2.406 1.894 1.00 48.81 249 LYS A CA 1
ATOM 1884 C C . LYS A 1 249 ? 11.811 -2.808 0.594 1.00 48.81 249 LYS A C 1
ATOM 1886 O O . LYS A 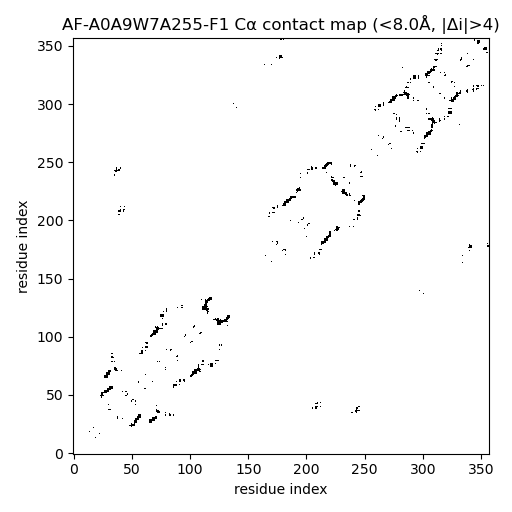1 249 ? 11.250 -3.341 -0.347 1.00 48.81 249 LYS A O 1
ATOM 1891 N N . GLY A 1 250 ? 13.166 -2.725 0.635 1.00 35.06 250 GLY A N 1
ATOM 1892 C CA . GLY A 1 250 ? 14.119 -3.293 -0.362 1.00 35.06 250 GLY A CA 1
ATOM 1893 C C . GLY A 1 250 ? 15.595 -3.428 0.117 1.00 35.06 250 GLY A C 1
ATOM 1894 O O . GLY A 1 250 ? 15.975 -2.780 1.099 1.00 35.06 250 GLY A O 1
ATOM 1895 N N . GLY A 1 251 ? 16.428 -4.259 -0.552 1.00 36.06 251 GLY A N 1
ATOM 1896 C CA . GLY A 1 251 ? 17.789 -4.691 -0.122 1.00 36.06 251 GLY A CA 1
ATOM 1897 C C . GLY A 1 251 ? 18.900 -4.678 -1.206 1.00 36.06 251 GLY A C 1
ATOM 1898 O O . GLY A 1 251 ? 18.628 -4.364 -2.359 1.00 36.06 251 GLY A O 1
ATOM 1899 N N . ARG A 1 252 ? 20.170 -4.953 -0.825 1.00 37.56 252 ARG A N 1
ATOM 1900 C CA . ARG A 1 252 ? 21.387 -4.869 -1.683 1.00 37.56 252 ARG A CA 1
ATOM 1901 C C . ARG A 1 252 ? 22.535 -5.791 -1.219 1.00 37.56 252 ARG A C 1
ATOM 1903 O O . ARG A 1 252 ? 23.344 -5.327 -0.424 1.00 37.56 252 ARG A O 1
ATOM 1910 N N . GLU A 1 253 ? 22.646 -7.025 -1.718 1.00 40.59 253 GLU A N 1
ATOM 1911 C CA . GLU A 1 253 ? 23.894 -7.826 -1.736 1.00 40.59 253 GLU A CA 1
ATOM 1912 C C . GLU A 1 253 ? 23.817 -8.897 -2.842 1.00 40.59 253 GLU A C 1
ATOM 1914 O O . GLU A 1 253 ? 22.762 -9.497 -3.032 1.00 40.59 253 GLU A O 1
ATOM 1919 N N . GLU A 1 254 ? 24.925 -9.163 -3.539 1.00 39.97 254 GLU A N 1
ATOM 1920 C CA . GLU A 1 254 ? 25.022 -10.249 -4.527 1.00 39.97 254 GLU A CA 1
ATOM 1921 C C . GLU A 1 254 ? 25.242 -11.609 -3.840 1.00 39.97 254 GLU A C 1
ATOM 1923 O O . GLU A 1 254 ? 25.900 -11.714 -2.792 1.00 39.97 254 GLU A O 1
ATOM 1928 N N . ARG A 1 255 ? 24.652 -12.660 -4.415 1.00 53.50 255 ARG A N 1
ATOM 1929 C CA . ARG A 1 255 ? 24.638 -14.036 -3.901 1.00 53.50 255 ARG A CA 1
ATOM 1930 C C . ARG A 1 255 ? 24.535 -15.015 -5.072 1.00 53.50 255 ARG A C 1
ATOM 1932 O O . ARG A 1 255 ? 23.913 -14.694 -6.077 1.00 53.50 255 ARG A O 1
ATOM 1939 N N . ASP A 1 256 ? 25.095 -16.212 -4.910 1.00 64.12 256 ASP A N 1
ATOM 1940 C CA . ASP A 1 256 ? 24.950 -17.322 -5.865 1.00 64.12 256 ASP A CA 1
ATOM 1941 C C . ASP A 1 256 ? 23.566 -17.978 -5.708 1.00 64.12 256 ASP A C 1
ATOM 1943 O O . ASP A 1 256 ? 23.404 -19.043 -5.112 1.00 64.12 256 ASP A O 1
ATOM 1947 N N . ILE A 1 257 ? 22.533 -17.238 -6.111 1.00 64.31 257 ILE A N 1
ATOM 1948 C CA . ILE A 1 257 ? 21.127 -17.628 -6.034 1.00 64.31 257 ILE A CA 1
ATOM 1949 C C . ILE A 1 257 ? 20.363 -16.914 -7.152 1.00 64.31 257 ILE A C 1
ATOM 1951 O O . ILE A 1 257 ? 20.518 -15.709 -7.348 1.00 64.31 257 ILE A O 1
ATOM 1955 N N . CYS A 1 258 ? 19.545 -17.645 -7.909 1.00 70.88 258 CYS A N 1
ATOM 1956 C CA . CYS A 1 258 ? 18.774 -17.040 -8.994 1.00 70.88 258 CYS A CA 1
ATOM 1957 C C . CYS A 1 258 ? 17.525 -16.314 -8.465 1.00 70.88 258 CYS A C 1
ATOM 1959 O O . CYS A 1 258 ? 16.968 -16.686 -7.427 1.00 70.88 258 CYS A O 1
ATOM 1961 N N . ALA A 1 259 ? 17.056 -15.306 -9.208 1.00 68.00 259 ALA A N 1
ATOM 1962 C CA . ALA A 1 259 ? 15.910 -14.471 -8.836 1.00 68.00 259 ALA A CA 1
ATOM 1963 C C . ALA A 1 259 ? 14.633 -15.282 -8.555 1.00 68.00 259 ALA A C 1
ATOM 1965 O O . ALA A 1 259 ? 13.925 -14.987 -7.599 1.00 68.00 259 ALA A O 1
ATOM 1966 N N . VAL A 1 260 ? 14.393 -16.356 -9.313 1.00 72.56 260 VAL A N 1
ATOM 1967 C CA . VAL A 1 260 ? 13.275 -17.290 -9.097 1.00 72.56 260 VAL A CA 1
ATOM 1968 C C . VAL A 1 260 ? 13.362 -17.977 -7.732 1.00 72.56 260 VAL A C 1
ATOM 1970 O O . VAL A 1 260 ? 12.386 -18.025 -6.984 1.00 72.56 260 VAL A O 1
ATOM 1973 N N . THR A 1 261 ? 14.548 -18.476 -7.369 1.00 68.56 261 THR A N 1
ATOM 1974 C CA . THR A 1 261 ? 14.757 -19.143 -6.074 1.00 68.56 261 THR A CA 1
ATOM 1975 C C . THR A 1 261 ? 14.584 -18.153 -4.925 1.00 68.56 261 THR A C 1
ATOM 1977 O O . THR A 1 261 ? 13.984 -18.493 -3.906 1.00 68.56 261 THR A O 1
ATOM 1980 N N . VAL A 1 262 ? 15.063 -16.915 -5.094 1.00 71.62 262 VAL A N 1
ATOM 1981 C CA . VAL A 1 262 ? 14.815 -15.839 -4.128 1.00 71.62 262 VAL A CA 1
ATOM 1982 C C . VAL A 1 262 ? 13.324 -15.544 -4.026 1.00 71.62 262 VAL A C 1
ATOM 1984 O O . VAL A 1 262 ? 12.825 -15.498 -2.909 1.00 71.62 262 VAL A O 1
ATOM 1987 N N . GLY A 1 263 ? 12.617 -15.400 -5.150 1.00 70.50 263 GLY A N 1
ATOM 1988 C CA . GLY A 1 263 ? 11.183 -15.107 -5.197 1.00 70.50 263 GLY A CA 1
ATOM 1989 C C . GLY A 1 263 ? 10.357 -16.118 -4.405 1.00 70.50 263 GLY A C 1
ATOM 1990 O O . GLY A 1 263 ? 9.642 -15.750 -3.475 1.00 70.50 263 GLY A O 1
ATOM 1991 N N . ARG A 1 264 ? 10.567 -17.410 -4.671 1.00 71.88 264 ARG A N 1
ATOM 1992 C CA . ARG A 1 264 ? 9.947 -18.502 -3.905 1.00 71.88 264 ARG A CA 1
ATOM 1993 C C . ARG A 1 264 ? 10.326 -18.464 -2.431 1.00 71.88 264 ARG A C 1
ATOM 1995 O O . ARG A 1 264 ? 9.487 -18.661 -1.557 1.00 71.88 264 ARG A O 1
ATOM 2002 N N . GLY A 1 265 ? 11.603 -18.219 -2.145 1.00 66.94 265 GLY A N 1
ATOM 2003 C CA . GLY A 1 265 ? 12.102 -18.116 -0.781 1.00 66.94 265 GLY A CA 1
ATOM 2004 C C . GLY A 1 265 ? 11.416 -16.997 0.001 1.00 66.94 265 GLY A C 1
ATOM 2005 O O . GLY A 1 265 ? 10.972 -17.230 1.122 1.00 66.94 265 GLY A O 1
ATOM 2006 N N . VAL A 1 266 ? 11.296 -15.798 -0.575 1.00 73.94 266 VAL A N 1
ATOM 2007 C CA . VAL A 1 266 ? 10.674 -14.654 0.106 1.00 73.94 266 VAL A CA 1
ATOM 2008 C C . VAL A 1 266 ? 9.161 -14.813 0.239 1.00 73.94 266 VAL A C 1
ATOM 2010 O O . VAL A 1 266 ? 8.630 -14.438 1.280 1.00 73.94 266 VAL A O 1
ATOM 2013 N N . GLU A 1 267 ? 8.484 -15.439 -0.729 1.00 75.88 267 GLU A N 1
ATOM 2014 C CA . GLU A 1 267 ? 7.068 -15.814 -0.614 1.00 75.88 267 GLU A CA 1
ATOM 2015 C C . GLU A 1 267 ? 6.845 -16.786 0.556 1.00 75.88 267 GLU A C 1
ATOM 2017 O O . GLU A 1 267 ? 6.003 -16.533 1.416 1.00 75.88 267 GLU A O 1
ATOM 2022 N N . ILE A 1 268 ? 7.649 -17.854 0.657 1.00 71.69 268 ILE A N 1
ATOM 2023 C CA . ILE A 1 268 ? 7.589 -18.814 1.777 1.00 71.69 268 ILE A CA 1
ATOM 2024 C C . ILE A 1 268 ? 7.827 -18.113 3.121 1.00 71.69 268 ILE A C 1
ATOM 2026 O O . ILE A 1 268 ? 7.224 -18.471 4.133 1.00 71.69 268 ILE A O 1
ATOM 2030 N N . LEU A 1 269 ? 8.702 -17.106 3.140 1.00 68.69 269 LEU A N 1
ATOM 2031 C CA . LEU A 1 269 ? 8.981 -16.289 4.322 1.00 68.69 269 LEU A CA 1
ATOM 2032 C C . LEU A 1 269 ? 7.885 -15.247 4.620 1.00 68.69 269 LEU A C 1
ATOM 2034 O O . LEU A 1 269 ? 7.985 -14.555 5.634 1.00 68.69 269 LEU A O 1
ATOM 2038 N N . GLY A 1 270 ? 6.842 -15.154 3.789 1.00 70.31 270 GLY A N 1
ATOM 2039 C CA . GLY A 1 270 ? 5.660 -14.322 4.010 1.00 70.31 270 GLY A CA 1
ATOM 2040 C C . GLY A 1 270 ? 5.696 -12.947 3.342 1.00 70.31 270 GLY A C 1
ATOM 2041 O O . GLY A 1 270 ? 4.982 -12.050 3.789 1.00 70.31 270 GLY A O 1
ATOM 2042 N N . ALA A 1 271 ? 6.525 -12.740 2.313 1.00 72.50 271 ALA A N 1
ATOM 2043 C CA . ALA A 1 271 ? 6.425 -11.540 1.482 1.00 72.50 271 ALA A CA 1
ATOM 2044 C C . ALA A 1 271 ? 5.042 -11.475 0.814 1.00 72.50 271 ALA A C 1
ATOM 2046 O O . ALA A 1 271 ? 4.546 -12.486 0.328 1.00 72.50 271 ALA A O 1
ATOM 2047 N N . GLY A 1 272 ? 4.422 -10.293 0.808 1.00 74.38 272 GLY A N 1
ATOM 2048 C CA . GLY A 1 272 ? 3.116 -10.069 0.176 1.00 74.38 272 GLY A CA 1
ATOM 2049 C C . GLY A 1 272 ? 3.197 -9.584 -1.271 1.00 74.38 272 GLY A C 1
ATOM 2050 O O . GLY A 1 272 ? 2.182 -9.582 -1.951 1.00 74.38 272 GLY A O 1
ATOM 2051 N N . GLU A 1 273 ? 4.383 -9.172 -1.723 1.00 83.25 273 GLU A N 1
ATOM 2052 C CA . GLU A 1 273 ? 4.667 -8.647 -3.060 1.00 83.25 273 GLU A CA 1
ATOM 2053 C C . GLU A 1 273 ? 6.183 -8.700 -3.317 1.00 83.25 273 GLU A C 1
ATOM 2055 O O . GLU A 1 273 ? 6.982 -8.657 -2.371 1.00 83.25 273 GLU A O 1
ATOM 2060 N N . ILE A 1 274 ? 6.591 -8.794 -4.587 1.00 81.75 274 ILE A N 1
ATOM 2061 C CA . ILE A 1 274 ? 7.996 -8.742 -5.004 1.00 81.75 274 ILE A CA 1
ATOM 2062 C C . ILE A 1 274 ? 8.183 -7.690 -6.094 1.00 81.75 274 ILE A C 1
ATOM 2064 O O . ILE A 1 274 ? 7.592 -7.773 -7.164 1.00 81.75 274 ILE A O 1
ATOM 2068 N N . MET A 1 275 ? 9.112 -6.760 -5.871 1.00 86.94 275 MET A N 1
ATOM 2069 C CA . MET A 1 275 ? 9.627 -5.879 -6.919 1.00 86.94 275 MET A CA 1
ATOM 2070 C C . MET A 1 275 ? 10.886 -6.480 -7.548 1.00 86.94 275 MET A C 1
ATOM 2072 O O . MET A 1 275 ? 11.915 -6.621 -6.880 1.00 86.94 275 MET A O 1
ATOM 2076 N N . VAL A 1 276 ? 10.810 -6.818 -8.835 1.00 82.25 276 VAL A N 1
ATOM 2077 C CA . VAL A 1 276 ? 11.909 -7.426 -9.591 1.00 82.25 276 VAL A CA 1
ATOM 2078 C C . VAL A 1 276 ? 12.595 -6.348 -10.423 1.00 82.25 276 VAL A C 1
ATOM 2080 O O . VAL A 1 276 ? 12.016 -5.811 -11.362 1.00 82.25 276 VAL A O 1
ATOM 2083 N N . ASN A 1 277 ? 13.847 -6.041 -10.084 1.00 78.50 277 ASN A N 1
ATOM 2084 C CA . ASN A 1 277 ? 14.678 -5.110 -10.848 1.00 78.50 277 ASN A CA 1
ATOM 2085 C C . ASN A 1 277 ? 15.591 -5.883 -11.812 1.00 78.50 277 ASN A C 1
ATOM 2087 O O . ASN A 1 277 ? 16.373 -6.724 -11.363 1.00 78.50 277 ASN A O 1
ATOM 2091 N N . CYS A 1 278 ? 15.563 -5.542 -13.102 1.00 78.38 278 CYS A N 1
ATOM 2092 C CA . CYS A 1 278 ? 16.571 -5.986 -14.070 1.00 78.38 278 CYS A CA 1
ATOM 2093 C C . CYS A 1 278 ? 17.791 -5.048 -14.041 1.00 78.38 278 CYS A C 1
ATOM 2095 O O . CYS A 1 278 ? 17.727 -3.931 -14.553 1.00 78.38 278 CYS A O 1
ATOM 2097 N N . ILE A 1 279 ? 18.914 -5.492 -13.460 1.00 70.62 279 ILE A N 1
ATOM 2098 C CA . ILE A 1 279 ? 20.154 -4.691 -13.399 1.00 70.62 279 ILE A CA 1
ATOM 2099 C C . ILE A 1 279 ? 20.671 -4.378 -14.806 1.00 70.62 279 ILE A C 1
ATOM 2101 O O . ILE A 1 279 ? 21.049 -3.241 -15.074 1.00 70.62 279 ILE A O 1
ATOM 2105 N N . ASP A 1 280 ? 20.650 -5.363 -15.704 1.00 71.75 280 ASP A N 1
ATOM 2106 C CA . ASP A 1 280 ? 21.166 -5.199 -17.063 1.00 71.75 280 ASP A CA 1
ATOM 2107 C C . ASP A 1 280 ? 20.346 -4.183 -17.866 1.00 71.75 280 ASP A C 1
ATOM 2109 O O . ASP A 1 280 ? 20.903 -3.417 -18.644 1.00 71.75 280 ASP A O 1
ATOM 2113 N N . CYS A 1 281 ? 19.039 -4.106 -17.621 1.00 74.69 281 CYS A N 1
ATOM 2114 C CA . CYS A 1 281 ? 18.118 -3.188 -18.285 1.00 74.69 281 CYS A CA 1
ATOM 2115 C C . CYS A 1 281 ? 18.141 -1.777 -17.680 1.00 74.69 281 CYS A C 1
ATOM 2117 O O . CYS A 1 281 ? 17.582 -0.838 -18.259 1.00 74.69 281 CYS A O 1
ATOM 2119 N N . ASP A 1 282 ? 18.737 -1.604 -16.497 1.00 72.56 282 ASP A N 1
ATOM 2120 C CA . ASP A 1 282 ? 18.633 -0.362 -15.745 1.00 72.56 282 ASP A CA 1
ATOM 2121 C C . ASP A 1 282 ? 19.305 0.801 -16.487 1.00 72.56 282 ASP A C 1
ATOM 2123 O O . ASP A 1 282 ? 20.453 0.736 -16.922 1.00 72.56 282 ASP A O 1
ATOM 2127 N N . GLY A 1 283 ? 18.552 1.883 -16.685 1.00 71.56 283 GLY A N 1
ATOM 2128 C CA . GLY A 1 283 ? 19.010 3.056 -17.434 1.00 71.56 283 GLY A CA 1
ATOM 2129 C C . GLY A 1 283 ? 19.116 2.889 -18.957 1.00 71.56 283 GLY A C 1
ATOM 2130 O O . GLY A 1 283 ? 19.287 3.904 -19.632 1.00 71.56 283 GLY A O 1
ATOM 2131 N N . GLN A 1 284 ? 18.948 1.684 -19.519 1.00 80.81 284 GLN A N 1
ATOM 2132 C CA . GLN A 1 284 ? 19.027 1.463 -20.973 1.00 80.81 284 GLN A CA 1
ATOM 2133 C C . GLN A 1 284 ? 17.832 2.040 -21.741 1.00 80.81 284 GLN A C 1
ATOM 2135 O O . GLN A 1 284 ? 17.949 2.350 -22.924 1.00 80.81 284 GLN A O 1
ATOM 2140 N N . CYS A 1 285 ? 16.686 2.200 -21.068 1.00 86.94 285 CYS A N 1
ATOM 2141 C CA . CYS A 1 285 ? 15.438 2.682 -21.668 1.00 86.94 285 CYS A CA 1
ATOM 2142 C C . CYS A 1 285 ? 14.971 1.819 -22.865 1.00 86.94 285 CYS A C 1
ATOM 2144 O O . CYS A 1 285 ? 14.328 2.342 -23.773 1.00 86.94 285 CYS A O 1
ATOM 2146 N N . GLY A 1 286 ? 15.317 0.523 -22.879 1.00 88.31 286 GLY A N 1
ATOM 2147 C CA . GLY A 1 286 ? 15.048 -0.429 -23.967 1.00 88.31 286 GLY A CA 1
ATOM 2148 C C . GLY A 1 286 ? 13.841 -1.353 -23.762 1.00 88.31 286 GLY A C 1
ATOM 2149 O O . GLY A 1 286 ? 13.528 -2.118 -24.667 1.00 88.31 286 GLY A O 1
ATOM 2150 N N . GLY A 1 287 ? 13.168 -1.272 -22.612 1.00 91.00 287 GLY A N 1
ATOM 2151 C CA . GLY A 1 287 ? 12.080 -2.172 -22.217 1.00 91.00 287 GLY A CA 1
ATOM 2152 C C . GLY A 1 287 ? 12.424 -2.982 -20.969 1.00 91.00 287 GLY A C 1
ATOM 2153 O O . GLY A 1 287 ? 13.573 -2.996 -20.531 1.00 91.00 287 GLY A O 1
ATOM 2154 N N . TYR A 1 288 ? 11.411 -3.606 -20.366 1.00 91.88 288 TYR A N 1
ATOM 2155 C CA . TYR A 1 288 ? 11.597 -4.538 -19.250 1.00 91.88 288 TYR A CA 1
ATOM 2156 C C . TYR A 1 288 ? 12.168 -5.874 -19.748 1.00 91.88 288 TYR A C 1
ATOM 2158 O O . TYR A 1 288 ? 11.956 -6.249 -20.900 1.00 91.88 288 TYR A O 1
ATOM 2166 N N . ASP A 1 289 ? 12.839 -6.621 -18.870 1.00 90.19 289 ASP A N 1
ATOM 2167 C CA . ASP A 1 289 ? 13.246 -8.003 -19.156 1.00 90.19 289 ASP A CA 1
ATOM 2168 C C . ASP A 1 289 ? 12.042 -8.944 -19.050 1.00 90.19 289 ASP A C 1
ATOM 2170 O O . ASP A 1 289 ? 11.676 -9.393 -17.963 1.00 90.19 289 ASP A O 1
ATOM 2174 N N . LEU A 1 290 ? 11.395 -9.203 -20.183 1.00 92.69 290 LEU A N 1
ATOM 2175 C CA . LEU A 1 290 ? 10.187 -10.022 -20.236 1.00 92.69 290 LEU A CA 1
ATOM 2176 C C . LEU A 1 290 ? 10.447 -11.473 -19.818 1.00 92.69 290 LEU A C 1
ATOM 2178 O O . LEU A 1 290 ? 9.600 -12.060 -19.149 1.00 92.69 290 LEU A O 1
ATOM 2182 N N . ASP A 1 291 ? 11.614 -12.026 -20.156 1.00 87.31 291 ASP A N 1
ATOM 2183 C CA . ASP A 1 291 ? 11.971 -13.407 -19.822 1.00 87.31 291 ASP A CA 1
ATOM 2184 C C . ASP A 1 291 ? 12.170 -13.558 -18.310 1.00 87.31 291 ASP A C 1
ATOM 2186 O O . ASP A 1 291 ? 11.675 -14.510 -17.700 1.00 87.31 291 ASP A O 1
ATOM 2190 N N . LEU A 1 292 ? 12.835 -12.585 -17.678 1.00 83.19 292 LEU A N 1
ATOM 2191 C CA . LEU A 1 292 ? 12.975 -12.529 -16.225 1.00 83.19 292 LEU A CA 1
ATOM 2192 C C . LEU A 1 292 ? 11.618 -12.376 -15.529 1.00 83.19 292 LEU A C 1
ATOM 2194 O O . LEU A 1 292 ? 11.353 -13.093 -14.561 1.00 83.19 292 LEU A O 1
ATOM 2198 N N . MET A 1 293 ? 10.767 -11.453 -15.993 1.00 91.56 293 MET A N 1
ATOM 2199 C CA . MET A 1 293 ? 9.450 -11.232 -15.383 1.00 91.56 293 MET A CA 1
ATOM 2200 C C . MET A 1 293 ? 8.577 -12.479 -15.491 1.00 91.56 293 MET A C 1
ATOM 2202 O O . MET A 1 293 ? 8.003 -12.908 -14.492 1.00 91.56 293 MET A O 1
ATOM 2206 N N . GLU A 1 294 ? 8.529 -13.102 -16.667 1.00 88.94 294 GLU A N 1
ATOM 2207 C CA . GLU A 1 294 ? 7.779 -14.332 -16.904 1.00 88.94 294 GLU A CA 1
ATOM 2208 C C . GLU A 1 294 ? 8.296 -15.491 -16.036 1.00 88.94 294 GLU A C 1
ATOM 2210 O O . GLU A 1 294 ? 7.506 -16.207 -15.417 1.00 88.94 294 GLU A O 1
ATOM 2215 N N . ALA A 1 295 ? 9.620 -15.652 -15.929 1.00 81.69 295 ALA A N 1
ATOM 2216 C CA . ALA A 1 295 ? 10.229 -16.689 -15.099 1.00 81.69 295 ALA A CA 1
ATOM 2217 C C . ALA A 1 295 ? 9.889 -16.526 -13.610 1.00 81.69 295 ALA A C 1
ATOM 2219 O O . ALA A 1 295 ? 9.646 -17.520 -12.927 1.00 81.69 295 ALA A O 1
ATOM 2220 N N . VAL A 1 296 ? 9.861 -15.291 -13.096 1.00 81.44 296 VAL A N 1
ATOM 2221 C CA . VAL A 1 296 ? 9.482 -15.035 -11.699 1.00 81.44 296 VAL A CA 1
ATOM 2222 C C . VAL A 1 296 ? 7.978 -15.217 -11.498 1.00 81.44 296 VAL A C 1
ATOM 2224 O O . VAL A 1 296 ? 7.593 -15.922 -10.568 1.00 81.44 296 VAL A O 1
ATOM 2227 N N . CYS A 1 297 ? 7.132 -14.657 -12.372 1.00 88.62 297 CYS A N 1
ATOM 2228 C CA . CYS A 1 297 ? 5.670 -14.746 -12.251 1.00 88.62 297 CYS A CA 1
ATOM 2229 C C . CYS A 1 297 ? 5.153 -16.190 -12.285 1.00 88.62 297 CYS A C 1
ATOM 2231 O O . CYS A 1 297 ? 4.177 -16.500 -11.612 1.00 88.62 297 CYS A O 1
ATOM 2233 N N . LYS A 1 298 ? 5.804 -17.087 -13.037 1.00 88.12 298 LYS A N 1
ATOM 2234 C CA . LYS A 1 298 ? 5.449 -18.517 -13.085 1.00 88.12 298 LYS A CA 1
ATOM 2235 C C . LYS A 1 298 ? 5.678 -19.263 -11.770 1.00 88.12 298 LYS A C 1
ATOM 2237 O O . LYS A 1 298 ? 5.110 -20.333 -11.572 1.00 88.12 298 LYS A O 1
ATOM 2242 N N . GLU A 1 299 ? 6.540 -18.744 -10.903 1.00 85.88 299 GLU A N 1
ATOM 2243 C CA . GLU A 1 299 ? 7.072 -19.485 -9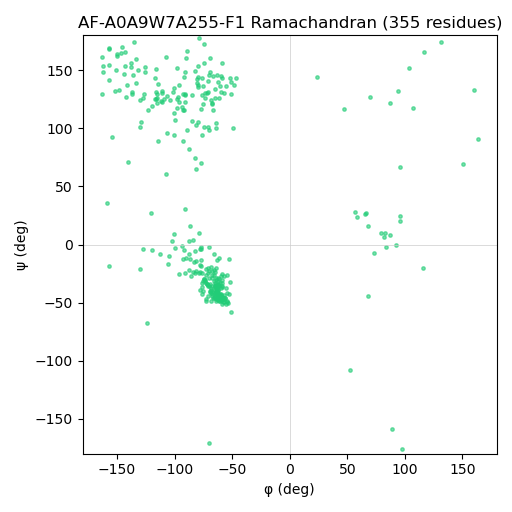.757 1.00 85.88 299 GLU A CA 1
ATOM 2244 C C . GLU A 1 299 ? 6.603 -18.935 -8.407 1.00 85.88 299 GLU A C 1
ATOM 2246 O O . GLU A 1 299 ? 6.854 -19.575 -7.386 1.00 85.88 299 GLU A O 1
ATOM 2251 N N . VAL A 1 300 ? 5.922 -17.785 -8.387 1.00 83.06 300 VAL A N 1
ATOM 2252 C CA . VAL A 1 300 ? 5.377 -17.157 -7.173 1.00 83.06 300 VAL A CA 1
ATOM 2253 C C . VAL A 1 300 ? 3.881 -16.883 -7.327 1.00 83.06 300 VAL A C 1
ATOM 2255 O O . VAL A 1 300 ? 3.414 -16.597 -8.424 1.00 83.06 300 VAL A O 1
ATOM 2258 N N . ASN A 1 301 ? 3.121 -16.933 -6.230 1.00 87.19 301 ASN A N 1
ATOM 2259 C CA . ASN A 1 301 ? 1.678 -16.633 -6.223 1.00 87.19 301 ASN A CA 1
ATOM 2260 C C . ASN A 1 301 ? 1.361 -15.237 -5.669 1.00 87.19 301 ASN A C 1
ATOM 2262 O O . ASN A 1 301 ? 0.192 -14.880 -5.511 1.00 87.19 301 ASN A O 1
ATOM 2266 N N . ILE A 1 302 ? 2.391 -14.463 -5.332 1.00 84.69 302 ILE A N 1
ATOM 2267 C CA . ILE A 1 302 ? 2.268 -13.086 -4.853 1.00 84.69 302 ILE A CA 1
ATOM 2268 C C . ILE A 1 302 ? 2.494 -12.091 -5.998 1.00 84.69 302 ILE A C 1
ATOM 2270 O O . ILE A 1 302 ? 3.226 -12.411 -6.935 1.00 84.69 302 ILE A O 1
ATOM 2274 N N . PRO A 1 303 ? 1.892 -10.888 -5.932 1.00 90.44 303 PRO A N 1
ATOM 2275 C CA . PRO A 1 303 ? 2.084 -9.837 -6.924 1.00 90.44 303 PRO A CA 1
ATOM 2276 C C . PRO A 1 303 ? 3.556 -9.568 -7.257 1.00 90.44 303 PRO A C 1
ATOM 2278 O O . PRO A 1 303 ? 4.413 -9.502 -6.370 1.00 90.44 303 PRO A O 1
ATOM 2281 N N . VAL A 1 304 ? 3.833 -9.395 -8.551 1.00 90.12 304 VAL A N 1
ATOM 2282 C CA . VAL A 1 304 ? 5.161 -9.058 -9.081 1.00 90.12 304 VAL A CA 1
ATOM 2283 C C . VAL A 1 304 ? 5.117 -7.672 -9.718 1.00 90.12 304 VAL A C 1
ATOM 2285 O O . VAL A 1 304 ? 4.299 -7.422 -10.606 1.00 90.12 304 VAL A O 1
ATOM 2288 N N . ILE A 1 305 ? 6.017 -6.785 -9.288 1.00 92.69 305 ILE A N 1
ATOM 2289 C CA . ILE A 1 305 ? 6.244 -5.468 -9.891 1.00 92.69 305 ILE A CA 1
ATOM 2290 C C . ILE A 1 305 ? 7.446 -5.555 -10.838 1.00 92.69 305 ILE A C 1
ATOM 2292 O O . ILE A 1 305 ? 8.572 -5.788 -10.385 1.00 92.69 305 ILE A O 1
ATOM 2296 N N . ALA A 1 306 ? 7.231 -5.311 -12.132 1.00 93.12 306 ALA A N 1
ATOM 2297 C CA . ALA A 1 306 ? 8.315 -5.151 -13.100 1.00 93.12 306 ALA A CA 1
ATOM 2298 C C . ALA A 1 306 ? 9.038 -3.819 -12.893 1.00 93.12 306 ALA A C 1
ATOM 2300 O O . ALA A 1 306 ? 8.406 -2.765 -12.838 1.00 93.12 306 ALA A O 1
ATOM 2301 N N . SER A 1 307 ? 10.366 -3.838 -12.826 1.00 90.06 307 SER A N 1
ATOM 2302 C CA . SER A 1 307 ? 11.177 -2.637 -12.627 1.00 90.06 307 SER A CA 1
ATOM 2303 C C . SER A 1 307 ? 12.485 -2.695 -13.425 1.00 90.06 307 SER A C 1
ATOM 2305 O O . SER A 1 307 ? 13.014 -3.770 -13.711 1.00 90.06 307 SER A O 1
ATOM 2307 N N . SER A 1 308 ? 13.007 -1.507 -13.750 1.00 82.88 308 SER A N 1
ATOM 2308 C CA . SER A 1 308 ? 14.172 -1.234 -14.612 1.00 82.88 308 SER A CA 1
ATOM 2309 C C . SER A 1 308 ? 13.959 -1.522 -16.108 1.00 82.88 308 SER A C 1
ATOM 2311 O O . SER A 1 308 ? 13.570 -2.613 -16.505 1.00 82.88 308 SER A O 1
ATOM 2313 N N . GLY A 1 309 ? 14.247 -0.516 -16.947 1.00 86.06 309 GLY A N 1
ATOM 2314 C CA . GLY A 1 309 ? 14.266 -0.636 -18.414 1.00 86.06 309 GLY A CA 1
ATOM 2315 C C . GLY A 1 309 ? 13.230 0.194 -19.184 1.00 86.06 309 GLY A C 1
ATOM 2316 O O . GLY A 1 309 ? 13.454 0.515 -20.352 1.00 86.06 309 GLY A O 1
ATOM 2317 N N . ALA A 1 310 ? 12.142 0.634 -18.545 1.00 92.69 310 ALA A N 1
ATOM 2318 C CA . ALA A 1 310 ? 11.136 1.487 -19.185 1.00 92.69 310 ALA A CA 1
ATOM 2319 C C . ALA A 1 310 ? 11.704 2.828 -19.692 1.00 92.69 310 ALA A C 1
ATOM 2321 O O . ALA A 1 310 ? 12.585 3.434 -19.077 1.00 92.69 310 ALA A O 1
ATOM 2322 N N . GLY A 1 311 ? 11.163 3.297 -20.820 1.00 90.44 311 GLY A N 1
ATOM 2323 C CA . GLY A 1 311 ? 11.659 4.477 -21.543 1.00 90.44 311 GLY A CA 1
ATOM 2324 C C . GLY A 1 311 ? 10.626 5.163 -22.440 1.00 90.44 311 GLY A C 1
ATOM 2325 O O . GLY A 1 311 ? 10.809 6.325 -22.783 1.00 90.44 311 GLY A O 1
ATOM 2326 N N . ARG A 1 312 ? 9.546 4.459 -22.788 1.00 94.88 312 ARG A N 1
ATOM 2327 C CA . ARG A 1 312 ? 8.372 4.950 -23.517 1.00 94.88 312 ARG A CA 1
ATOM 2328 C C . ARG A 1 312 ? 7.126 4.218 -23.022 1.00 94.88 312 ARG A C 1
ATOM 2330 O O . ARG A 1 312 ? 7.256 3.188 -22.352 1.00 94.88 312 ARG A O 1
ATOM 2337 N N . GLU A 1 313 ? 5.953 4.741 -23.343 1.00 95.88 313 GLU A N 1
ATOM 2338 C CA . GLU A 1 313 ? 4.646 4.217 -22.944 1.00 95.88 313 GLU A CA 1
ATOM 2339 C C . GLU A 1 313 ? 4.483 2.737 -23.297 1.00 95.88 313 GLU A C 1
ATOM 2341 O O . GLU A 1 313 ? 4.059 1.938 -22.460 1.00 95.88 313 GLU A O 1
ATOM 2346 N N . GLU A 1 314 ? 4.919 2.346 -24.496 1.00 96.81 314 GLU A N 1
ATOM 2347 C CA . GLU A 1 314 ? 4.712 0.997 -25.009 1.00 96.81 314 GLU A CA 1
ATOM 2348 C C . GLU A 1 314 ? 5.453 -0.063 -24.203 1.00 96.81 314 GLU A C 1
ATOM 2350 O O . GLU A 1 314 ? 4.981 -1.191 -24.162 1.00 96.81 314 GLU A O 1
ATOM 2355 N N . HIS A 1 315 ? 6.564 0.274 -23.535 1.00 96.94 315 HIS A N 1
ATOM 2356 C CA . HIS A 1 315 ? 7.270 -0.681 -22.673 1.00 96.94 315 HIS A CA 1
ATOM 2357 C C . HIS A 1 315 ? 6.413 -1.117 -21.483 1.00 96.94 315 HIS A C 1
ATOM 2359 O O . HIS A 1 315 ? 6.506 -2.261 -21.049 1.00 96.94 315 HIS A O 1
ATOM 2365 N N . VAL A 1 316 ? 5.589 -0.211 -20.947 1.00 96.75 316 VAL A N 1
ATOM 2366 C CA . VAL A 1 316 ? 4.697 -0.519 -19.825 1.00 96.75 316 VAL A CA 1
ATOM 2367 C C . VAL A 1 316 ? 3.555 -1.404 -20.298 1.00 96.75 316 VAL A C 1
ATOM 2369 O O . VAL A 1 316 ? 3.305 -2.445 -19.703 1.00 96.75 316 VAL A O 1
ATOM 2372 N N . SER A 1 317 ? 2.900 -1.049 -21.400 1.00 95.75 317 SER A N 1
ATOM 2373 C CA . SER A 1 317 ? 1.832 -1.893 -21.941 1.00 95.75 317 SER A CA 1
ATOM 2374 C C . SER A 1 317 ? 2.350 -3.264 -22.384 1.00 95.75 317 SER A C 1
ATOM 2376 O O . SER A 1 317 ? 1.710 -4.269 -22.102 1.00 95.75 317 SER A O 1
ATOM 2378 N N . GLU A 1 318 ? 3.537 -3.326 -22.995 1.00 96.75 318 GLU A N 1
ATOM 2379 C CA . GLU A 1 318 ? 4.155 -4.573 -23.456 1.00 96.75 318 GLU A CA 1
ATOM 2380 C C . GLU A 1 318 ? 4.399 -5.565 -22.314 1.00 96.75 318 GLU A C 1
ATOM 2382 O O . GLU A 1 318 ? 4.133 -6.755 -22.482 1.00 96.75 318 GLU A O 1
ATOM 2387 N N . VAL A 1 319 ? 4.880 -5.105 -21.150 1.00 96.88 319 VAL A N 1
ATOM 2388 C CA . VAL A 1 319 ? 5.124 -6.020 -20.025 1.00 96.88 319 VAL A CA 1
ATOM 2389 C C . VAL A 1 319 ? 3.818 -6.596 -19.471 1.00 96.88 319 VAL A C 1
ATOM 2391 O O . VAL A 1 319 ? 3.786 -7.779 -19.148 1.00 96.88 319 VAL A O 1
ATOM 2394 N N . PHE A 1 320 ? 2.725 -5.828 -19.453 1.00 96.38 320 PHE A N 1
ATOM 2395 C CA . PHE A 1 320 ? 1.401 -6.341 -19.073 1.00 96.38 320 PHE A CA 1
ATOM 2396 C C . PHE A 1 320 ? 0.784 -7.270 -20.129 1.00 96.38 320 PHE A C 1
ATOM 2398 O O . PHE A 1 320 ? 0.067 -8.200 -19.779 1.00 96.38 320 PHE A O 1
ATOM 2405 N N . GLU A 1 321 ? 1.033 -7.033 -21.418 1.00 95.25 321 GLU A N 1
ATOM 2406 C CA . GLU A 1 321 ? 0.519 -7.886 -22.500 1.00 95.25 321 GLU A CA 1
ATOM 2407 C C . GLU A 1 321 ? 1.239 -9.236 -22.578 1.00 95.25 321 GLU A C 1
ATOM 2409 O O . GLU A 1 321 ? 0.643 -10.234 -22.983 1.00 95.25 321 GLU A O 1
ATOM 2414 N N . LYS A 1 322 ? 2.534 -9.261 -22.243 1.00 94.44 322 LYS A N 1
ATOM 2415 C CA . LYS A 1 322 ? 3.404 -10.423 -22.468 1.00 94.44 322 LYS A CA 1
ATOM 2416 C C . LYS A 1 322 ? 3.730 -11.227 -21.217 1.00 94.44 322 LYS A C 1
ATOM 2418 O O . LYS A 1 322 ? 4.316 -12.296 -21.353 1.00 94.44 322 LYS A O 1
ATOM 2423 N N . THR A 1 323 ? 3.395 -10.730 -20.030 1.00 94.25 323 THR A N 1
ATOM 2424 C CA . THR A 1 323 ? 3.723 -11.383 -18.755 1.00 94.25 323 THR A CA 1
ATOM 2425 C C . THR A 1 323 ? 2.584 -11.210 -17.753 1.00 94.25 323 THR A C 1
ATOM 2427 O O . THR A 1 323 ? 1.724 -10.349 -17.922 1.00 94.25 323 THR A O 1
ATOM 2430 N N . ASN A 1 324 ? 2.604 -11.985 -16.669 1.00 93.62 324 ASN A N 1
ATOM 2431 C CA . ASN A 1 324 ? 1.607 -11.901 -15.593 1.00 93.62 324 ASN A CA 1
ATOM 2432 C C . ASN A 1 324 ? 2.000 -10.937 -14.455 1.00 93.62 324 ASN A C 1
ATOM 2434 O O . ASN A 1 324 ? 1.618 -11.151 -13.301 1.00 93.62 324 ASN A O 1
ATOM 2438 N N . VAL A 1 325 ? 2.763 -9.875 -14.743 1.00 94.94 325 VAL A N 1
ATOM 2439 C CA . VAL A 1 325 ? 3.068 -8.870 -13.713 1.00 94.94 325 VAL A CA 1
ATOM 2440 C C . VAL A 1 325 ? 1.811 -8.153 -13.228 1.00 94.94 325 VAL A C 1
ATOM 2442 O O . VAL A 1 325 ? 0.873 -7.891 -13.977 1.00 94.94 325 VAL A O 1
ATOM 2445 N N . SER A 1 326 ? 1.805 -7.808 -11.943 1.00 94.25 326 SER A N 1
ATOM 2446 C CA . SER A 1 326 ? 0.698 -7.095 -11.298 1.00 94.25 326 SER A CA 1
ATOM 2447 C C . SER A 1 326 ? 0.871 -5.578 -11.344 1.00 94.25 326 SER A C 1
ATOM 2449 O O . SER A 1 326 ? -0.115 -4.846 -11.295 1.00 94.25 326 SER A O 1
ATOM 2451 N N . ALA A 1 327 ? 2.113 -5.098 -11.460 1.00 95.00 327 ALA A N 1
ATOM 2452 C CA . ALA A 1 327 ? 2.428 -3.681 -11.573 1.00 95.00 327 ALA A CA 1
ATOM 2453 C C . ALA A 1 327 ? 3.709 -3.446 -12.390 1.00 95.00 327 ALA A C 1
ATOM 2455 O O . ALA A 1 327 ? 4.537 -4.342 -12.565 1.00 95.00 327 ALA A O 1
ATOM 2456 N N . ALA A 1 328 ? 3.886 -2.211 -12.856 1.00 95.44 328 ALA A N 1
ATOM 2457 C CA . ALA A 1 328 ? 5.071 -1.768 -13.578 1.00 95.44 328 ALA A CA 1
ATOM 2458 C C . ALA A 1 328 ? 5.597 -0.466 -12.963 1.00 95.44 328 ALA A C 1
ATOM 2460 O O . ALA A 1 328 ? 4.879 0.529 -12.858 1.00 95.44 328 ALA A O 1
ATOM 2461 N N . LEU A 1 329 ? 6.866 -0.474 -12.562 1.00 93.06 329 LEU A N 1
ATOM 2462 C CA . LEU A 1 329 ? 7.579 0.670 -12.016 1.00 93.06 329 LEU A CA 1
ATOM 2463 C C . LEU A 1 329 ? 8.459 1.292 -13.099 1.00 93.06 329 LEU A C 1
ATOM 2465 O O . LEU A 1 329 ? 9.193 0.604 -13.811 1.00 93.06 329 LEU A O 1
ATOM 2469 N N . ALA A 1 330 ? 8.427 2.617 -13.194 1.00 90.44 330 ALA A N 1
ATOM 2470 C CA . ALA A 1 330 ? 9.357 3.390 -14.003 1.00 90.44 330 ALA A CA 1
ATOM 2471 C C . ALA A 1 330 ? 9.834 4.616 -13.217 1.00 90.44 330 ALA A C 1
ATOM 2473 O O . ALA A 1 330 ? 9.097 5.186 -12.416 1.00 90.44 330 ALA A O 1
ATOM 2474 N N . ALA A 1 331 ? 11.088 5.013 -13.439 1.00 84.38 331 ALA A N 1
ATOM 2475 C CA . ALA A 1 331 ? 11.720 6.121 -12.723 1.00 84.38 331 ALA A CA 1
ATOM 2476 C C . ALA A 1 331 ? 12.239 7.180 -13.701 1.00 84.38 331 ALA A C 1
ATOM 2478 O O . ALA A 1 331 ? 11.703 8.283 -13.798 1.00 84.38 331 ALA A O 1
ATOM 2479 N N . GLY A 1 332 ? 13.264 6.827 -14.484 1.00 76.88 332 GLY A N 1
ATOM 2480 C CA . GLY A 1 332 ? 13.999 7.768 -15.328 1.00 76.88 332 GLY A CA 1
ATOM 2481 C C . GLY A 1 332 ? 13.131 8.589 -16.287 1.00 76.88 332 GLY A C 1
ATOM 2482 O O . GLY A 1 332 ? 13.273 9.811 -16.318 1.00 76.88 332 GLY A O 1
ATOM 2483 N N . MET A 1 333 ? 12.226 7.941 -17.026 1.00 86.62 333 MET A N 1
ATOM 2484 C CA . MET A 1 333 ? 11.371 8.609 -18.020 1.00 86.62 333 MET A CA 1
ATOM 2485 C C . MET A 1 333 ? 10.423 9.646 -17.394 1.00 86.62 333 MET A C 1
ATOM 2487 O O . MET A 1 333 ? 10.236 10.727 -17.951 1.00 86.62 333 MET A O 1
ATOM 2491 N N . PHE A 1 334 ? 9.920 9.380 -16.182 1.00 86.50 334 PHE A N 1
ATOM 2492 C CA . PHE A 1 334 ? 9.079 10.318 -15.434 1.00 86.50 334 PHE A CA 1
ATOM 2493 C C . PHE A 1 334 ? 9.902 11.429 -14.773 1.00 86.50 334 PHE A C 1
ATOM 2495 O O . PHE A 1 334 ? 9.486 12.587 -14.742 1.00 86.50 334 PHE A O 1
ATOM 2502 N N . HIS A 1 335 ? 11.087 11.118 -14.233 1.00 79.62 335 HIS A N 1
ATOM 2503 C CA . HIS A 1 335 ? 11.973 12.117 -13.616 1.00 79.62 335 HIS A CA 1
ATOM 2504 C C . HIS A 1 335 ? 12.443 13.167 -14.627 1.00 79.62 335 HIS A C 1
ATOM 2506 O O . HIS A 1 335 ? 12.617 14.333 -14.276 1.00 79.62 335 HIS A O 1
ATOM 2512 N N . ARG A 1 336 ? 12.648 12.752 -15.882 1.00 80.06 336 ARG A N 1
ATOM 2513 C CA . ARG A 1 336 ? 13.102 13.622 -16.973 1.00 80.06 336 ARG A CA 1
ATOM 2514 C C . ARG A 1 336 ? 11.957 14.327 -17.704 1.00 80.06 336 ARG A C 1
ATOM 2516 O O . ARG A 1 336 ? 12.233 15.223 -18.493 1.00 80.06 336 ARG A O 1
ATOM 2523 N N . GLY A 1 337 ? 10.702 13.970 -17.411 1.00 80.19 337 GLY A N 1
ATOM 2524 C CA . GLY A 1 337 ? 9.526 14.507 -18.101 1.00 80.19 337 GLY A CA 1
ATOM 2525 C C . GLY A 1 337 ? 9.466 14.113 -19.578 1.00 80.19 337 GLY A C 1
ATOM 2526 O O . GLY A 1 337 ? 8.914 14.858 -20.378 1.00 80.19 337 GLY A O 1
ATOM 2527 N N . GLU A 1 338 ? 10.080 12.984 -19.939 1.00 86.69 338 GLU A N 1
ATOM 2528 C CA . GLU A 1 338 ? 10.058 12.437 -21.303 1.00 86.69 338 GLU A CA 1
ATOM 2529 C C . GLU A 1 338 ? 8.711 11.784 -21.607 1.00 86.69 338 GLU A C 1
ATOM 2531 O O . GLU A 1 338 ? 8.236 11.837 -22.736 1.00 86.69 338 GLU A O 1
ATOM 2536 N N . VAL A 1 339 ? 8.101 11.197 -20.576 1.00 90.00 339 VAL A N 1
ATOM 2537 C CA . VAL A 1 339 ? 6.805 10.528 -20.624 1.00 90.00 339 VAL A CA 1
ATOM 2538 C C . VAL A 1 339 ? 5.979 11.007 -19.434 1.00 90.00 339 VAL A C 1
ATOM 2540 O O . VAL A 1 339 ? 6.508 11.144 -18.329 1.00 90.00 339 VAL A O 1
ATOM 2543 N N . GLU A 1 340 ? 4.688 11.253 -19.644 1.00 91.94 340 GLU A N 1
ATOM 2544 C CA . GLU A 1 340 ? 3.740 11.563 -18.571 1.00 91.94 340 GLU A CA 1
ATOM 2545 C C . GLU A 1 340 ? 3.087 10.271 -18.071 1.00 91.94 340 GLU A C 1
ATOM 2547 O O . GLU A 1 340 ? 2.745 9.390 -18.857 1.00 91.94 340 GLU A O 1
ATOM 2552 N N . ILE A 1 341 ? 2.807 10.151 -16.773 1.00 94.06 341 ILE A N 1
ATOM 2553 C CA . ILE A 1 341 ? 2.088 8.966 -16.263 1.00 94.06 341 ILE A CA 1
ATOM 2554 C C . ILE A 1 341 ? 0.709 8.830 -16.936 1.00 94.06 341 ILE A C 1
ATOM 2556 O O . ILE A 1 341 ? 0.270 7.734 -17.294 1.00 94.06 341 ILE A O 1
ATOM 2560 N N . GLY A 1 342 ? 0.050 9.961 -17.194 1.00 93.31 342 GLY A N 1
ATOM 2561 C CA . GLY A 1 342 ? -1.210 9.998 -17.924 1.00 93.31 342 GLY A CA 1
ATOM 2562 C C . GLY A 1 342 ? -1.117 9.488 -19.367 1.00 93.31 342 GLY A C 1
ATOM 2563 O O . GLY A 1 342 ? -2.118 8.971 -19.863 1.00 93.31 342 GLY A O 1
ATOM 2564 N N . SER A 1 343 ? 0.031 9.607 -20.054 1.00 93.94 343 SER A N 1
ATOM 2565 C CA . SER A 1 343 ? 0.192 9.061 -21.412 1.00 93.94 343 SER A CA 1
ATOM 2566 C C . SER A 1 343 ? 0.360 7.547 -21.395 1.00 93.94 343 SER A C 1
ATOM 2568 O O . SER A 1 343 ? -0.309 6.875 -22.176 1.00 93.94 343 SER A O 1
ATOM 2570 N N . VAL A 1 344 ? 1.108 7.006 -20.428 1.00 95.88 344 VAL A N 1
ATOM 2571 C CA . VAL A 1 344 ? 1.207 5.555 -20.194 1.00 95.88 344 VAL A CA 1
ATOM 2572 C C . VAL A 1 344 ? -0.179 4.942 -20.006 1.00 95.88 344 VAL A C 1
ATOM 2574 O O . VAL A 1 344 ? -0.544 3.984 -20.682 1.00 95.88 344 VAL A O 1
ATOM 2577 N N . LYS A 1 345 ? -1.006 5.541 -19.141 1.00 95.69 345 LYS A N 1
ATOM 2578 C CA . LYS A 1 345 ? -2.374 5.058 -18.906 1.00 95.69 345 LYS A CA 1
ATOM 2579 C C . LYS A 1 345 ? -3.274 5.165 -20.137 1.00 95.69 345 LYS A C 1
ATOM 2581 O O . LYS A 1 345 ? -4.197 4.367 -20.280 1.00 95.69 345 LYS A O 1
ATOM 2586 N N . ARG A 1 346 ? -3.053 6.148 -21.017 1.00 95.00 346 ARG A N 1
ATOM 2587 C CA . ARG A 1 346 ? -3.781 6.239 -22.294 1.00 95.00 346 ARG A CA 1
ATOM 2588 C C . ARG A 1 346 ? -3.379 5.108 -23.238 1.00 95.00 346 ARG A C 1
ATOM 2590 O O . ARG A 1 346 ? -4.282 4.429 -23.712 1.00 95.00 346 ARG A O 1
ATOM 2597 N N . ASP A 1 347 ? -2.082 4.865 -23.423 1.00 96.31 347 ASP A N 1
ATOM 2598 C CA . ASP A 1 347 ? -1.573 3.766 -24.262 1.00 96.31 347 ASP A CA 1
ATOM 2599 C C . ASP A 1 347 ? -2.092 2.403 -23.778 1.00 96.31 347 ASP A C 1
ATOM 2601 O O . ASP A 1 347 ? -2.646 1.630 -24.558 1.00 96.31 347 ASP A O 1
ATOM 2605 N N . MET A 1 348 ? -2.033 2.151 -22.465 1.00 96.06 348 MET A N 1
ATOM 2606 C CA . MET A 1 348 ? -2.587 0.935 -21.862 1.00 96.06 348 MET A CA 1
ATOM 2607 C C . MET A 1 348 ? -4.075 0.755 -22.195 1.00 96.06 348 MET A C 1
ATOM 2609 O O . MET A 1 348 ? -4.500 -0.326 -22.604 1.00 96.06 348 MET A O 1
ATOM 2613 N N . ARG A 1 349 ? -4.882 1.817 -22.080 1.00 94.56 349 ARG A N 1
ATOM 2614 C CA . ARG A 1 349 ? -6.317 1.755 -22.404 1.00 94.56 349 ARG A CA 1
ATOM 2615 C C . ARG A 1 349 ? -6.590 1.556 -23.888 1.00 94.56 349 ARG A C 1
ATOM 2617 O O . ARG A 1 349 ? -7.535 0.847 -24.225 1.00 94.56 349 ARG A O 1
ATOM 2624 N N . GLU A 1 350 ? -5.801 2.167 -24.767 1.00 95.62 350 GLU A N 1
ATOM 2625 C CA . GLU A 1 350 ? -5.913 1.971 -26.219 1.00 95.62 350 GLU A CA 1
ATOM 2626 C C . GLU A 1 350 ? -5.664 0.507 -26.613 1.00 95.62 350 GLU A C 1
ATOM 2628 O O . GLU A 1 350 ? -6.291 0.007 -27.547 1.00 95.62 350 GLU A O 1
ATOM 2633 N N . LYS A 1 351 ? -4.843 -0.204 -25.833 1.00 95.12 351 LYS A N 1
ATOM 2634 C CA . LYS A 1 351 ? -4.582 -1.648 -25.949 1.00 95.12 351 LYS A CA 1
ATOM 2635 C C . LYS A 1 351 ? -5.569 -2.534 -25.177 1.00 95.12 351 LYS A C 1
ATOM 2637 O O . LYS A 1 351 ? -5.448 -3.754 -25.179 1.00 95.12 351 LYS A O 1
ATOM 2642 N N . GLY A 1 352 ? -6.582 -1.944 -24.543 1.00 94.50 352 GLY A N 1
ATOM 2643 C CA . GLY A 1 352 ? -7.620 -2.673 -23.809 1.00 94.50 352 GLY A CA 1
ATOM 2644 C C . GLY A 1 352 ? -7.240 -3.081 -22.381 1.00 94.50 352 GLY A C 1
ATOM 2645 O O . GLY A 1 352 ? -7.996 -3.818 -21.748 1.00 94.50 352 GLY A O 1
ATOM 2646 N N . LEU A 1 353 ? -6.118 -2.590 -21.848 1.00 92.62 353 LEU A N 1
ATOM 2647 C CA . LEU A 1 353 ? -5.722 -2.796 -20.455 1.00 92.62 353 LEU A CA 1
ATOM 2648 C C . LEU A 1 353 ? -6.474 -1.820 -19.532 1.00 92.62 353 LEU A C 1
ATOM 2650 O O . LEU A 1 353 ? -6.659 -0.639 -19.841 1.00 92.62 353 LEU A O 1
ATOM 2654 N N . VAL A 1 354 ? -6.915 -2.309 -18.371 1.00 90.56 354 VAL A N 1
ATOM 2655 C CA . VAL A 1 354 ? -7.676 -1.512 -17.397 1.00 90.56 354 VAL A CA 1
ATOM 2656 C C . VAL A 1 354 ? -6.723 -0.728 -16.495 1.00 90.56 354 VAL A C 1
ATOM 2658 O O . VAL A 1 354 ? -5.840 -1.298 -15.866 1.00 90.56 354 VAL A O 1
ATOM 2661 N N . THR A 1 355 ? -6.943 0.583 -16.379 1.00 90.94 355 THR A N 1
ATOM 2662 C CA . THR A 1 355 ? -6.142 1.492 -15.536 1.00 90.94 355 THR A CA 1
ATOM 2663 C C . THR A 1 355 ? -7.042 2.384 -14.683 1.00 90.94 355 THR A C 1
ATOM 2665 O O . THR A 1 355 ? -8.106 2.793 -15.157 1.00 90.94 355 THR A O 1
ATOM 2668 N N . ARG A 1 356 ? -6.590 2.797 -13.492 1.00 87.00 356 ARG A N 1
ATOM 2669 C CA . ARG A 1 356 ? -7.256 3.847 -12.697 1.00 87.00 356 ARG A CA 1
ATOM 2670 C C . ARG A 1 356 ? -7.200 5.199 -13.422 1.00 87.00 356 ARG A C 1
ATOM 2672 O O . ARG A 1 356 ? -6.129 5.575 -13.899 1.00 87.00 356 ARG A O 1
ATOM 2679 N N . LEU A 1 357 ? -8.330 5.913 -13.476 1.00 72.56 357 LEU A N 1
ATOM 2680 C CA . LEU A 1 357 ? -8.441 7.255 -14.067 1.00 72.56 357 LEU A CA 1
ATOM 2681 C C . LEU A 1 357 ? -7.873 8.352 -13.165 1.00 72.56 357 LEU A C 1
ATOM 2683 O O . LEU A 1 357 ? -8.053 8.259 -11.924 1.00 72.56 357 LEU A O 1
#

pLDDT: mean 73.13, std 20.9, range [21.58, 96.94]

Nearest PDB structures (foldseek):
  1ox4-assembly2_B  TM=8.850E-01  e=1.056E-22  Saccharomyces cerevisiae
  1ox4-assembly1_A  TM=8.725E-01  e=3.839E-22  Saccharomyces cerevisiae
  4evz-assembly2_B  TM=8.558E-01  e=2.016E-12  synthetic construct
  4evz-assembly1_A  TM=8.584E-01  e=3.157E-12  synthetic construct
  1ka9-assembly1_H  TM=9.078E-01  e=4.625E-08  Thermus thermophilus

Radius of gyration: 23.06 Å; Cα contacts (8 Å, |Δi|>4): 552; chains: 1; boun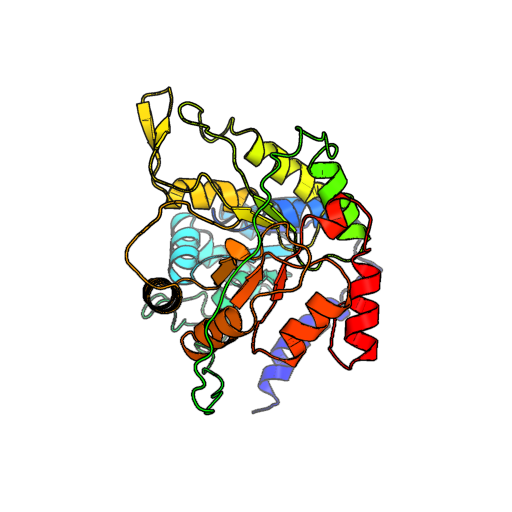ding box: 59×45×56 Å

Solvent-accessible surface area (backbone atoms only — not comparable to full-atom values): 20812 Å² total; per-residue (Å²): 128,74,66,67,64,51,54,67,55,48,61,47,45,59,56,60,68,42,49,72,95,66,62,54,44,67,54,61,39,29,37,44,51,61,86,54,31,55,56,57,47,53,53,35,50,42,46,72,74,51,42,74,36,68,45,76,29,75,45,33,71,50,43,65,70,48,66,22,40,36,30,57,33,55,83,56,69,45,60,52,48,49,35,31,53,76,50,54,30,51,65,36,49,53,51,39,52,74,68,72,39,54,71,47,48,38,69,44,35,44,57,42,35,19,35,31,31,69,90,27,77,92,45,69,39,69,55,79,37,91,54,68,49,71,78,83,79,87,82,90,84,82,87,85,87,91,86,88,88,88,85,86,90,84,87,84,90,72,88,76,74,92,73,87,85,70,58,69,53,61,52,48,39,49,41,45,76,40,53,45,77,57,49,78,44,73,47,81,70,87,77,76,59,55,53,80,92,72,37,72,63,48,57,47,33,52,59,33,34,66,74,38,92,52,58,43,33,34,24,41,81,64,44,66,47,54,28,71,88,68,52,76,43,47,31,65,59,46,39,51,56,36,31,53,33,47,35,43,82,44,89,90,83,93,69,103,66,56,70,50,60,50,47,38,50,42,45,75,73,62,48,77,59,46,79,49,70,36,73,88,31,46,86,65,43,79,26,55,60,58,68,62,50,37,55,36,48,75,63,41,96,48,50,34,27,43,28,35,7,47,53,54,49,64,35,57,41,47,47,55,75,76,29,77,52,70,43,77,52,76,56,68,31,56,73,71,65,77,44,54,59,53,52,32,51,47,54,26,44,77,72,70,44,90,68,87,129

Foldseek 3Di:
DVVVVVVVVVVVVVVVVPPPVPPPLANAEEEEPLVAALSLLVVLVNVVVNNDRYHYDQALVCLQPDQAYEYGDDDALQVSLVSCVVRVNLVSNLVCVVVVRHYHYDDSRVQLCEQEEPRDPPRGGSHNDYDYHYDDDFDDDDDDDDDDDDDDDDDDDDDDDDDDLDDPLVLLLQQQVLPDQEAEAEDPDDCQAADLVPPPVLVSLSVSSSRHNHAYAYEDDQAWHAYNVRDIDHSVNSVRSVVNSGYHYYDDDDDPDDPQRVLLVVVVVPDQEEEDADPVQAPVLQAFPLVNQQSNQVRHRHAYETHHNHNELVSQLVSVVRHVHPYYDDDPCSSVVVDGPNVSCVVNVVVVHDDDD

Organism: NCBI:txid2557542

InterPro domains:
  IPR006062 Histidine biosynthesis protein [PF00977] (156-227)
  IPR006062 Histidine biosynthesis protein [PF00977] (249-339)
  IPR011060 Ribulose-phosphate binding barrel [SSF51366] (161-353)
  IPR013785 Aldolase-type TIM barrel [G3DSA:3.20.20.70] (137-249)
  IPR013785 Aldolase-type TIM barrel [G3DSA:3.20.20.70] (250-357)
  IPR017926 Glutamine amidotransferase [PF00117] (31-119)
  IPR029062 Class I glutamine amidotransferase-like [G3DSA:3.40.50.880] (47-135)
  IPR029062 Class I glutamine amidotransferase-like [SSF52317] (30-139)
  IPR050064 Imidazole glycerol phosphate synthase HisA/HisF [PTHR21235] (249-356)